Protein AF-A0A6P6MZD0-F1 (afdb_monomer)

Structure (mmCIF, N/CA/C/O backbone):
data_AF-A0A6P6MZD0-F1
#
_entry.id   AF-A0A6P6MZD0-F1
#
loop_
_atom_site.group_PDB
_atom_site.id
_atom_site.type_symbol
_atom_site.label_atom_id
_atom_site.label_alt_id
_atom_site.label_comp_id
_atom_site.label_asym_id
_atom_site.label_entity_id
_atom_site.label_seq_id
_atom_site.pdbx_PDB_ins_code
_atom_site.Cartn_x
_atom_site.Cartn_y
_atom_site.Cartn_z
_atom_site.occupancy
_atom_site.B_iso_or_equiv
_atom_site.auth_seq_id
_atom_site.auth_comp_id
_atom_site.auth_asym_id
_atom_site.auth_atom_id
_atom_site.pdbx_PDB_model_num
ATOM 1 N N . MET A 1 1 ? -25.557 18.264 -72.863 1.00 40.22 1 MET A N 1
ATOM 2 C CA . MET A 1 1 ? -24.125 17.933 -72.695 1.00 40.22 1 MET A CA 1
ATOM 3 C C . MET A 1 1 ? -23.703 18.298 -71.285 1.00 40.22 1 MET A C 1
ATOM 5 O O . MET A 1 1 ? -24.145 19.307 -70.758 1.00 40.22 1 MET A O 1
ATOM 9 N N . SER A 1 2 ? -22.963 17.382 -70.677 1.00 42.94 2 SER A N 1
ATOM 10 C CA . SER A 1 2 ? -22.586 17.289 -69.267 1.00 42.94 2 SER A CA 1
ATOM 11 C C . SER A 1 2 ? -21.583 18.361 -68.832 1.00 42.94 2 SER A C 1
ATOM 13 O O . SER A 1 2 ? -20.638 18.622 -69.569 1.00 42.94 2 SER A O 1
ATOM 15 N N . VAL A 1 3 ? -21.690 18.856 -67.594 1.00 46.12 3 VAL A N 1
ATOM 16 C CA . VAL A 1 3 ? -20.499 19.251 -66.823 1.00 46.12 3 VAL A CA 1
ATOM 17 C C . VAL A 1 3 ? -20.663 18.778 -65.379 1.00 46.12 3 VAL A C 1
ATOM 19 O O . VAL A 1 3 ? -21.541 19.227 -64.645 1.00 46.12 3 VAL A O 1
ATOM 22 N N . ARG A 1 4 ? -19.848 17.786 -65.012 1.00 46.06 4 ARG A N 1
ATOM 23 C CA . ARG A 1 4 ? -19.788 17.169 -63.684 1.00 46.06 4 ARG A CA 1
ATOM 24 C C . ARG A 1 4 ? -18.935 18.038 -62.761 1.00 46.06 4 ARG A C 1
ATOM 26 O O . ARG A 1 4 ? -17.878 18.513 -63.165 1.00 46.06 4 ARG A O 1
ATOM 33 N N . ARG A 1 5 ? -19.386 18.206 -61.516 1.00 53.31 5 ARG A N 1
ATOM 34 C CA . ARG A 1 5 ? -18.593 18.779 -60.422 1.00 53.31 5 ARG A CA 1
ATOM 35 C C . ARG A 1 5 ? -17.527 17.783 -59.977 1.00 53.31 5 ARG A C 1
ATOM 37 O O . ARG A 1 5 ? -17.848 16.610 -59.820 1.00 53.31 5 ARG A O 1
ATOM 44 N N . LEU A 1 6 ? -16.323 18.260 -59.680 1.00 45.22 6 LEU A N 1
ATOM 45 C CA . LEU A 1 6 ? -15.355 17.538 -58.855 1.00 45.22 6 LEU A CA 1
ATOM 46 C C . LEU A 1 6 ? -14.737 18.528 -57.866 1.00 45.22 6 LEU A C 1
ATOM 48 O O . LEU A 1 6 ? -13.934 19.380 -58.233 1.00 45.22 6 LEU A O 1
ATOM 52 N N . ALA A 1 7 ? -15.175 18.428 -56.613 1.00 48.72 7 ALA A N 1
ATOM 53 C CA . ALA A 1 7 ? -14.471 18.984 -55.470 1.00 48.72 7 ALA A CA 1
ATOM 54 C C . ALA A 1 7 ? -13.362 17.994 -55.091 1.00 48.72 7 ALA A C 1
ATOM 56 O O . ALA A 1 7 ? -13.631 16.805 -54.920 1.00 48.72 7 ALA A O 1
ATOM 57 N N . ALA A 1 8 ? -12.125 18.470 -54.987 1.00 43.91 8 ALA A N 1
ATOM 58 C CA . ALA A 1 8 ? -11.019 17.680 -54.469 1.00 43.91 8 ALA A CA 1
ATOM 59 C C . ALA A 1 8 ? -11.051 17.741 -52.934 1.00 43.91 8 ALA A C 1
ATOM 61 O O . ALA A 1 8 ? -10.866 18.808 -52.354 1.00 43.91 8 ALA A O 1
ATOM 62 N N . ALA A 1 9 ? -11.299 16.606 -52.282 1.00 48.38 9 ALA A N 1
ATOM 63 C CA . ALA A 1 9 ? -11.092 16.443 -50.848 1.00 48.38 9 ALA A CA 1
ATOM 64 C C . ALA A 1 9 ? -9.751 15.729 -50.642 1.00 48.38 9 ALA A C 1
ATOM 66 O O . ALA A 1 9 ? -9.595 14.571 -51.028 1.00 48.38 9 ALA A O 1
ATOM 67 N N . ALA A 1 10 ? -8.774 16.427 -50.069 1.00 49.72 10 ALA A N 1
ATOM 68 C CA . ALA A 1 10 ? -7.518 15.828 -49.642 1.00 49.72 10 ALA A CA 1
ATOM 69 C C . ALA A 1 10 ? -7.721 15.193 -48.256 1.00 49.72 10 ALA A C 1
ATOM 71 O O . ALA A 1 10 ? -7.913 15.905 -47.272 1.00 49.72 10 ALA A O 1
ATOM 72 N N . LEU A 1 11 ? -7.695 13.860 -48.173 1.00 52.47 11 LEU A N 1
ATOM 73 C CA . LEU A 1 11 ? -7.582 13.156 -46.895 1.00 52.47 11 LEU A CA 1
ATOM 74 C C . LEU A 1 11 ? -6.109 13.134 -46.466 1.00 52.47 11 LEU A C 1
ATOM 76 O O . LEU A 1 11 ? -5.296 12.420 -47.047 1.00 52.47 11 LEU A O 1
ATOM 80 N N . LEU A 1 12 ? -5.780 13.898 -45.426 1.00 50.28 12 LEU A N 1
ATOM 81 C CA . LEU A 1 12 ? -4.540 13.757 -44.663 1.00 50.28 12 LEU A CA 1
ATOM 82 C C . LEU A 1 12 ? -4.749 12.658 -43.615 1.00 50.28 12 LEU A C 1
ATOM 84 O O . LEU A 1 12 ? -5.335 12.891 -42.560 1.00 50.28 12 LEU A O 1
ATOM 88 N N . THR A 1 13 ? -4.296 11.442 -43.906 1.00 55.22 13 THR A N 1
ATOM 89 C CA . THR A 1 13 ? -4.241 10.366 -42.911 1.00 55.22 13 THR A CA 1
ATOM 90 C C . THR A 1 13 ? -3.057 10.613 -41.980 1.00 55.22 13 THR A C 1
ATOM 92 O O . THR A 1 13 ? -1.910 10.365 -42.350 1.00 55.22 13 THR A O 1
ATOM 95 N N . LEU A 1 14 ? -3.326 11.111 -40.772 1.00 56.59 14 LEU A N 1
ATOM 96 C CA . LEU A 1 14 ? -2.325 11.221 -39.715 1.00 56.59 14 LEU A CA 1
ATOM 97 C C . LEU A 1 14 ? -2.119 9.831 -39.092 1.00 56.59 14 LEU A C 1
ATOM 99 O O . LEU A 1 14 ? -2.834 9.428 -38.178 1.00 56.59 14 LEU A O 1
ATOM 103 N N . THR A 1 15 ? -1.165 9.062 -39.612 1.00 55.72 15 THR A N 1
ATOM 104 C CA . THR A 1 15 ? -0.720 7.827 -38.958 1.00 55.72 15 THR A CA 1
ATOM 105 C C . THR A 1 15 ? 0.069 8.195 -37.707 1.00 55.72 15 THR A C 1
ATOM 107 O O . THR A 1 15 ? 1.252 8.528 -37.784 1.00 55.72 15 THR A O 1
ATOM 110 N N . VAL A 1 16 ? -0.586 8.145 -36.548 1.00 56.19 16 VAL A N 1
ATOM 111 C CA . VAL A 1 16 ? 0.094 8.180 -35.252 1.00 56.19 16 VAL A CA 1
ATOM 112 C C . VAL A 1 16 ? 0.820 6.845 -35.096 1.00 56.19 16 VAL A C 1
ATOM 114 O O . VAL A 1 16 ? 0.224 5.847 -34.698 1.00 56.19 16 VAL A O 1
ATOM 117 N N . LEU A 1 17 ? 2.107 6.802 -35.453 1.00 54.72 17 LEU A N 1
ATOM 118 C CA . LEU A 1 17 ? 2.972 5.707 -35.026 1.00 54.72 17 LEU A CA 1
ATOM 119 C C . LEU A 1 17 ? 3.119 5.821 -33.507 1.00 54.72 17 LEU A C 1
ATOM 121 O O . LEU A 1 17 ? 3.886 6.645 -33.011 1.00 54.72 17 LEU A O 1
ATOM 125 N N . THR A 1 18 ? 2.385 5.004 -32.754 1.00 52.66 18 THR A N 1
ATOM 126 C CA . THR A 1 18 ? 2.715 4.762 -31.351 1.00 52.66 18 THR A CA 1
ATOM 127 C C . THR A 1 18 ? 4.070 4.069 -31.337 1.00 52.66 18 THR A C 1
ATOM 129 O O . THR A 1 18 ? 4.172 2.868 -31.585 1.00 52.66 18 THR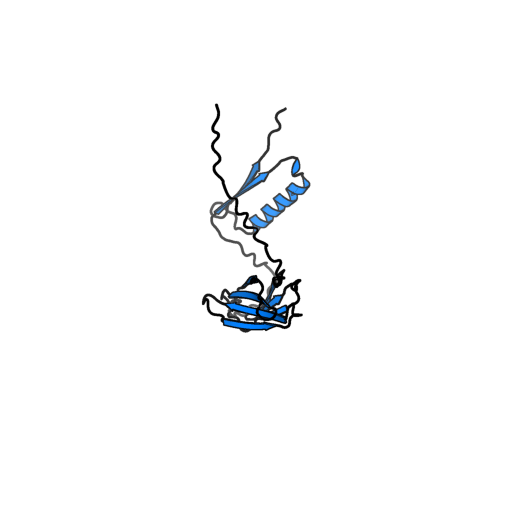 A O 1
ATOM 132 N N . SER A 1 19 ? 5.132 4.846 -31.132 1.00 49.34 19 SER A N 1
ATOM 133 C CA . SER A 1 19 ? 6.456 4.307 -30.854 1.00 49.34 19 SER A CA 1
ATOM 134 C C . SER A 1 19 ? 6.325 3.357 -29.667 1.00 49.34 19 SER A C 1
ATOM 136 O O . SER A 1 19 ? 5.932 3.786 -28.580 1.00 49.34 19 SER A O 1
ATOM 138 N N . VAL A 1 20 ? 6.626 2.070 -29.862 1.00 49.53 20 VAL A N 1
ATOM 139 C CA . VAL A 1 20 ? 6.879 1.144 -28.753 1.00 49.53 20 VAL A CA 1
ATOM 140 C C . VAL A 1 20 ? 8.215 1.571 -28.149 1.00 49.53 20 VAL A C 1
ATOM 142 O O . VAL A 1 20 ? 9.261 0.979 -28.398 1.00 49.53 20 VAL A O 1
ATOM 145 N N . ARG A 1 21 ? 8.206 2.676 -27.403 1.00 55.09 21 ARG A N 1
ATOM 146 C CA . ARG A 1 21 ? 9.279 2.973 -26.462 1.00 55.09 21 ARG A CA 1
ATOM 147 C C . ARG A 1 21 ? 9.140 1.924 -25.368 1.00 55.09 21 ARG A C 1
ATOM 149 O O . ARG A 1 21 ? 8.032 1.715 -24.875 1.00 55.09 21 ARG A O 1
ATOM 156 N N . ALA A 1 22 ? 10.223 1.225 -25.044 1.00 56.56 22 ALA A N 1
ATOM 157 C CA . ALA A 1 22 ? 10.248 0.285 -23.933 1.00 56.56 22 ALA A CA 1
ATOM 158 C C . ALA A 1 22 ? 9.995 1.066 -22.637 1.00 56.56 22 ALA A C 1
ATOM 160 O O . ALA A 1 22 ? 10.928 1.554 -22.017 1.00 56.56 22 ALA A O 1
ATOM 161 N N . GLN A 1 23 ? 8.727 1.264 -22.277 1.00 74.56 23 GLN A N 1
ATOM 162 C CA . GLN A 1 23 ? 8.380 1.958 -21.049 1.00 74.56 23 GLN A CA 1
ATOM 163 C C . GLN A 1 23 ? 8.826 1.098 -19.870 1.00 74.56 23 GLN A C 1
ATOM 165 O O . GLN A 1 23 ? 8.547 -0.105 -19.834 1.00 74.56 23 GLN A O 1
ATOM 170 N N . VAL A 1 24 ? 9.547 1.710 -18.930 1.00 92.81 24 VAL A N 1
ATOM 171 C CA . VAL A 1 24 ? 9.963 1.055 -17.690 1.00 92.81 24 VAL A CA 1
ATOM 172 C C . VAL A 1 24 ? 8.707 0.538 -16.994 1.00 92.81 24 VAL A C 1
ATOM 174 O O . VAL A 1 24 ? 7.792 1.294 -16.672 1.00 92.81 24 VAL A O 1
ATOM 177 N N . THR A 1 25 ? 8.627 -0.776 -16.809 1.00 94.31 25 THR A N 1
ATOM 178 C CA . THR A 1 25 ? 7.478 -1.393 -16.147 1.00 94.31 25 THR A CA 1
ATOM 179 C C . THR A 1 25 ? 7.573 -1.144 -14.645 1.00 94.31 25 THR A C 1
ATOM 181 O O . THR A 1 25 ? 8.681 -1.170 -14.105 1.00 94.31 25 THR A O 1
ATOM 184 N N . PRO A 1 26 ? 6.451 -0.908 -13.953 1.00 96.25 26 PRO A N 1
ATOM 185 C CA . PRO A 1 26 ? 6.472 -0.813 -12.505 1.00 96.25 26 PRO A CA 1
ATOM 186 C C . PRO A 1 26 ? 6.668 -2.198 -11.868 1.00 96.25 26 PRO A C 1
ATOM 188 O O . PRO A 1 26 ? 6.519 -3.228 -12.542 1.00 96.25 26 PRO A O 1
ATOM 191 N N . PRO A 1 27 ? 6.949 -2.257 -10.557 1.00 95.50 27 PRO A N 1
ATOM 192 C CA . PRO A 1 27 ? 6.821 -3.487 -9.781 1.00 95.50 27 PRO A CA 1
ATOM 193 C C . PRO A 1 27 ? 5.377 -4.005 -9.821 1.00 95.50 27 PRO A C 1
ATOM 195 O O . PRO A 1 27 ? 4.489 -3.373 -10.377 1.00 95.50 27 PRO A O 1
ATOM 198 N N . SER A 1 28 ? 5.087 -5.161 -9.236 1.00 95.12 28 SER A N 1
ATOM 199 C CA . SER A 1 28 ? 3.693 -5.619 -9.112 1.00 95.12 28 SER A CA 1
ATOM 200 C C . SER A 1 28 ? 3.467 -6.374 -7.811 1.00 95.12 28 SER A C 1
ATOM 202 O O . SER A 1 28 ? 4.422 -6.648 -7.092 1.00 95.12 28 SER A O 1
ATOM 204 N N . ASP A 1 29 ? 2.212 -6.713 -7.497 1.00 96.38 29 ASP A N 1
ATOM 205 C CA . ASP A 1 29 ? 1.870 -7.531 -6.321 1.00 96.38 29 ASP A CA 1
ATOM 206 C C . ASP A 1 29 ? 2.420 -6.934 -5.010 1.00 96.38 29 ASP A C 1
ATOM 208 O O . ASP A 1 29 ? 3.071 -7.614 -4.216 1.00 96.38 29 ASP A O 1
ATOM 212 N N . LEU A 1 30 ? 2.209 -5.623 -4.841 1.00 96.50 30 LEU A N 1
ATOM 213 C CA . LEU A 1 30 ? 2.662 -4.863 -3.683 1.00 96.50 30 LEU A CA 1
ATOM 214 C C . LEU A 1 30 ? 1.918 -5.321 -2.420 1.00 96.50 30 LEU A C 1
ATOM 216 O O . LEU A 1 30 ? 0.689 -5.340 -2.386 1.00 96.50 30 LEU A O 1
ATOM 220 N N . ARG A 1 31 ? 2.667 -5.701 -1.383 1.00 96.50 31 ARG A N 1
ATOM 221 C CA . ARG A 1 31 ? 2.142 -6.263 -0.131 1.00 96.50 31 ARG A CA 1
ATOM 222 C C . ARG A 1 31 ? 2.843 -5.668 1.076 1.00 96.50 31 ARG A C 1
ATOM 224 O O . ARG A 1 31 ? 4.059 -5.469 1.049 1.00 96.50 31 ARG A O 1
ATOM 231 N N . PHE A 1 32 ? 2.083 -5.489 2.149 1.00 96.31 32 PHE A N 1
ATOM 232 C CA . PHE A 1 32 ? 2.558 -4.936 3.410 1.00 96.31 32 PHE A CA 1
ATOM 233 C C . PHE A 1 32 ? 2.320 -5.912 4.561 1.00 96.31 32 PHE A C 1
ATOM 235 O O . PHE A 1 32 ? 1.266 -6.541 4.644 1.00 96.31 32 PHE A O 1
ATOM 242 N N . THR A 1 33 ? 3.294 -5.998 5.460 1.00 94.00 33 THR A N 1
ATOM 243 C CA . THR A 1 33 ? 3.227 -6.775 6.697 1.00 94.00 33 THR A CA 1
ATOM 244 C C . THR A 1 33 ? 3.693 -5.890 7.844 1.00 94.00 33 THR A C 1
ATOM 246 O O . THR A 1 33 ? 4.836 -5.433 7.845 1.00 94.00 33 THR A O 1
ATOM 249 N N . ILE A 1 34 ? 2.829 -5.643 8.827 1.00 91.38 34 ILE A N 1
ATOM 250 C CA . ILE A 1 34 ? 3.196 -4.893 10.034 1.00 91.38 34 ILE A CA 1
ATOM 251 C C . ILE A 1 34 ? 4.157 -5.759 10.858 1.00 91.38 34 ILE A C 1
ATOM 253 O O . ILE A 1 34 ? 3.820 -6.889 11.208 1.00 91.38 34 ILE A O 1
ATOM 257 N N . LEU A 1 35 ? 5.364 -5.254 11.126 1.00 90.00 35 LEU A N 1
ATOM 258 C CA . LEU A 1 35 ? 6.360 -5.963 11.937 1.00 90.00 35 LEU A CA 1
ATOM 259 C C . LEU A 1 35 ? 6.263 -5.584 13.418 1.00 90.00 35 LEU A C 1
ATOM 261 O O . LEU A 1 35 ? 6.496 -6.432 14.275 1.00 90.00 35 LEU A O 1
ATOM 265 N N . ASN A 1 36 ? 5.961 -4.317 13.709 1.00 89.25 36 ASN A N 1
ATOM 266 C CA . ASN A 1 36 ? 5.747 -3.771 15.051 1.00 89.25 36 ASN A CA 1
ATOM 267 C C . ASN A 1 36 ? 5.034 -2.402 14.960 1.00 89.25 36 ASN A C 1
ATOM 269 O O . ASN 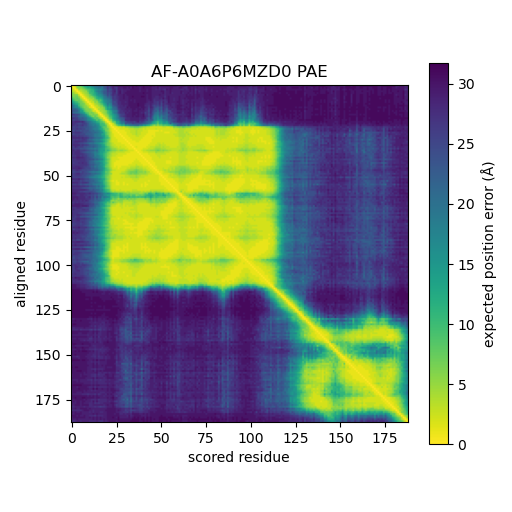A 1 36 ? 4.634 -1.984 13.874 1.00 89.25 36 ASN A O 1
ATOM 273 N N . GLU A 1 37 ? 4.913 -1.702 16.091 1.00 87.88 37 GLU A N 1
ATOM 274 C CA . GLU A 1 37 ? 4.207 -0.418 16.238 1.00 87.88 37 GLU A CA 1
ATOM 275 C C . GLU A 1 37 ? 4.753 0.746 15.391 1.00 87.88 37 GLU A C 1
ATOM 277 O O . GLU A 1 37 ? 4.049 1.727 15.191 1.00 87.88 37 GLU A O 1
ATOM 282 N N . ASN A 1 38 ? 5.970 0.653 14.849 1.00 90.25 38 ASN A N 1
ATOM 283 C CA . ASN A 1 38 ? 6.565 1.726 14.043 1.00 90.25 38 ASN A CA 1
ATOM 284 C C . ASN A 1 38 ? 7.224 1.241 12.744 1.00 90.25 38 ASN A C 1
ATOM 286 O O . ASN A 1 38 ? 7.889 2.017 12.056 1.00 90.25 38 ASN A O 1
ATOM 290 N N . THR A 1 39 ? 7.091 -0.045 12.412 1.00 93.25 39 THR A N 1
ATOM 291 C CA . THR A 1 39 ? 7.797 -0.658 11.288 1.00 93.25 39 THR A CA 1
ATOM 292 C C . THR A 1 39 ? 6.875 -1.540 10.459 1.00 93.25 39 THR A C 1
ATOM 294 O O . THR A 1 39 ? 6.286 -2.504 10.952 1.00 93.25 39 THR A O 1
ATOM 297 N N . VAL A 1 40 ? 6.847 -1.277 9.153 1.00 96.75 40 VAL A N 1
ATOM 298 C CA . VAL A 1 40 ? 6.133 -2.081 8.156 1.00 96.75 40 VAL A CA 1
ATOM 299 C C . VAL A 1 40 ? 7.125 -2.668 7.160 1.00 96.75 40 VAL A C 1
ATOM 301 O O . VAL A 1 40 ? 7.985 -1.975 6.617 1.00 96.75 40 VAL A O 1
ATOM 304 N N . GLN A 1 41 ? 7.012 -3.966 6.900 1.00 98.00 41 GLN A N 1
ATOM 305 C CA . GLN A 1 41 ? 7.693 -4.615 5.792 1.00 98.00 41 GLN A CA 1
ATOM 306 C C . GLN A 1 41 ? 6.856 -4.479 4.528 1.00 98.00 41 GLN A C 1
ATOM 308 O O . GLN A 1 41 ? 5.668 -4.784 4.519 1.00 98.00 41 GLN A O 1
ATOM 313 N N . MET A 1 42 ? 7.506 -4.087 3.444 1.00 98.06 42 MET A N 1
ATOM 314 C CA . MET A 1 42 ? 6.920 -3.981 2.118 1.00 98.06 42 MET A CA 1
ATOM 315 C C . MET A 1 42 ? 7.584 -5.005 1.196 1.00 98.06 42 MET A C 1
ATOM 317 O O . MET A 1 42 ? 8.801 -5.190 1.246 1.00 98.06 42 MET A O 1
ATOM 321 N N . THR A 1 43 ? 6.794 -5.684 0.367 1.00 98.38 43 THR A N 1
ATOM 322 C CA . THR A 1 43 ? 7.252 -6.709 -0.586 1.00 98.38 43 THR A CA 1
ATOM 323 C C . THR A 1 43 ? 6.552 -6.555 -1.932 1.00 98.38 43 THR A C 1
ATOM 325 O O . THR A 1 43 ? 5.422 -6.078 -1.981 1.00 98.38 43 THR A O 1
ATOM 328 N N . TRP A 1 44 ? 7.226 -6.922 -3.022 1.00 98.19 44 TRP A N 1
ATOM 329 C CA . TRP A 1 44 ? 6.708 -6.799 -4.389 1.00 98.19 44 TRP A CA 1
ATOM 330 C C . TRP A 1 44 ? 7.339 -7.837 -5.326 1.00 98.19 44 TRP A C 1
ATOM 332 O O . TRP A 1 44 ? 8.400 -8.404 -5.051 1.00 98.19 44 TRP A O 1
ATOM 342 N N . LYS A 1 45 ? 6.705 -8.050 -6.478 1.00 97.38 45 LYS A N 1
ATOM 343 C CA . LYS A 1 45 ? 7.273 -8.741 -7.640 1.00 97.38 45 LYS A CA 1
ATOM 344 C C . LYS A 1 45 ? 8.094 -7.777 -8.486 1.00 97.38 45 LYS A C 1
ATOM 346 O O . LYS A 1 45 ? 7.701 -6.631 -8.709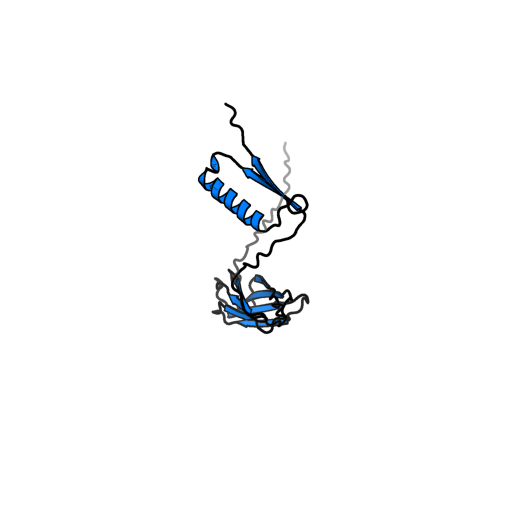 1.00 97.38 45 LYS A O 1
ATOM 351 N N . GLN A 1 46 ? 9.233 -8.268 -8.963 1.00 94.00 46 GLN A N 1
ATOM 352 C CA . GLN A 1 46 ? 10.173 -7.496 -9.767 1.00 94.00 46 GLN A CA 1
ATOM 353 C C . GLN A 1 46 ? 9.539 -7.048 -11.101 1.00 94.00 46 GLN A C 1
ATOM 355 O O . GLN A 1 46 ? 8.767 -7.814 -11.687 1.00 94.00 46 GLN A O 1
ATOM 360 N N . PRO A 1 47 ? 9.868 -5.840 -11.596 1.00 92.81 47 PRO A N 1
ATOM 361 C CA . PRO A 1 47 ? 9.482 -5.402 -12.933 1.00 92.81 47 PRO A CA 1
ATOM 362 C C . PRO A 1 47 ? 9.975 -6.339 -14.042 1.00 92.81 47 PRO A C 1
ATOM 364 O O . PRO A 1 47 ? 11.019 -6.979 -13.909 1.00 92.81 47 PRO A O 1
ATOM 367 N N . LEU A 1 48 ? 9.255 -6.377 -15.167 1.00 89.75 48 LEU A N 1
ATOM 368 C CA . LEU A 1 48 ? 9.656 -7.150 -16.351 1.00 89.75 48 LEU A C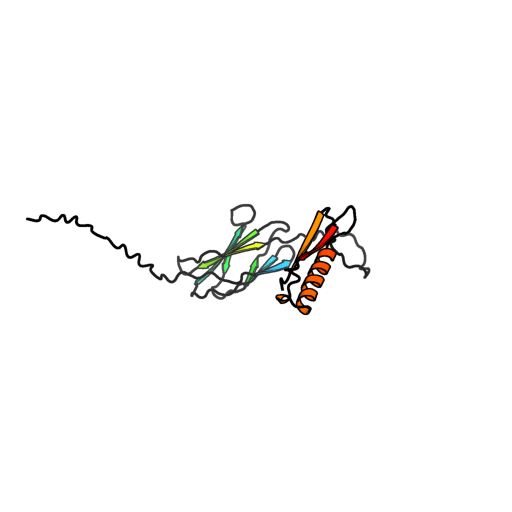A 1
ATOM 369 C C . LEU A 1 48 ? 10.774 -6.457 -17.143 1.00 89.75 48 LEU A C 1
ATOM 371 O O . LEU A 1 48 ? 11.574 -7.112 -17.809 1.00 89.75 48 LEU A O 1
ATOM 375 N N . SER A 1 49 ? 10.826 -5.127 -17.081 1.00 90.06 49 SER A N 1
ATOM 376 C CA . SER A 1 49 ? 11.889 -4.319 -17.672 1.00 90.06 49 SER A CA 1
ATOM 377 C C . SER A 1 49 ? 13.174 -4.385 -16.847 1.00 90.06 49 SER A C 1
ATOM 379 O O . SER A 1 49 ? 13.145 -4.460 -15.619 1.00 90.06 49 SER A O 1
ATOM 381 N N . ARG A 1 50 ? 14.324 -4.251 -17.516 1.00 91.81 50 ARG A N 1
ATOM 382 C CA . ARG A 1 50 ? 15.594 -3.974 -16.833 1.00 91.81 50 ARG A CA 1
ATOM 383 C C . ARG A 1 50 ? 15.520 -2.586 -16.193 1.00 91.81 50 ARG A C 1
ATOM 385 O O . ARG A 1 50 ? 15.138 -1.634 -16.861 1.00 91.81 50 ARG A O 1
ATOM 392 N N . ILE A 1 51 ? 15.899 -2.492 -14.923 1.00 95.69 51 ILE A N 1
ATOM 393 C CA . ILE A 1 51 ? 15.886 -1.254 -14.133 1.00 95.69 51 ILE A CA 1
ATOM 394 C C . ILE A 1 51 ? 17.254 -1.034 -13.485 1.00 95.69 51 ILE A C 1
ATOM 396 O O . ILE A 1 51 ? 18.002 -1.993 -13.279 1.00 95.69 51 ILE A O 1
ATOM 400 N N . GLU A 1 52 ? 17.577 0.216 -13.170 1.00 96.88 52 GLU A N 1
ATOM 401 C CA . GLU A 1 52 ? 18.764 0.583 -12.383 1.00 96.88 52 GLU A CA 1
ATOM 402 C C . GLU A 1 52 ? 18.468 0.613 -10.887 1.00 96.88 52 GLU A C 1
ATOM 404 O O . GLU A 1 52 ? 19.352 0.328 -10.082 1.00 96.88 52 GLU A O 1
ATOM 409 N N . GLY A 1 53 ? 17.222 0.891 -10.511 1.00 97.19 53 GLY A N 1
ATOM 410 C CA . GLY A 1 53 ? 16.797 0.864 -9.124 1.00 97.19 53 GLY A CA 1
ATOM 411 C C . GLY A 1 53 ? 15.307 1.103 -8.955 1.00 97.19 53 GLY A C 1
ATOM 412 O O . GLY A 1 53 ? 14.543 1.216 -9.920 1.00 97.19 53 GLY A O 1
ATOM 413 N N . LEU A 1 54 ? 14.903 1.154 -7.691 1.00 97.88 54 LEU A N 1
ATOM 414 C CA . LEU A 1 54 ? 13.559 1.532 -7.280 1.00 97.88 54 LEU A CA 1
ATOM 415 C C . LEU A 1 54 ? 13.640 2.716 -6.328 1.00 97.88 54 LEU A C 1
ATOM 417 O O . LEU A 1 54 ? 14.577 2.811 -5.539 1.00 97.88 54 LEU A O 1
ATOM 421 N N . ARG A 1 55 ? 12.652 3.600 -6.383 1.00 98.12 55 ARG A N 1
ATOM 422 C CA . ARG A 1 55 ? 12.484 4.711 -5.452 1.00 98.12 55 ARG A CA 1
ATOM 423 C C . ARG A 1 55 ? 11.202 4.499 -4.669 1.00 98.12 55 ARG A C 1
ATOM 425 O O . ARG A 1 55 ? 10.166 4.204 -5.261 1.00 98.12 55 ARG A O 1
ATOM 432 N N . VAL A 1 56 ? 11.297 4.605 -3.351 1.00 98.31 56 VAL A N 1
ATOM 433 C CA . VAL A 1 56 ? 10.166 4.489 -2.434 1.00 98.31 56 VAL A CA 1
ATOM 434 C C . VAL A 1 56 ? 9.956 5.843 -1.781 1.00 98.31 56 VAL A C 1
ATOM 436 O O . VAL A 1 56 ? 10.893 6.405 -1.216 1.00 98.31 56 VAL A O 1
ATOM 439 N N . VAL A 1 57 ? 8.729 6.342 -1.860 1.00 97.94 57 VAL A N 1
ATOM 440 C CA . VAL A 1 57 ? 8.290 7.614 -1.287 1.00 97.94 57 VAL A CA 1
ATOM 441 C C . VAL A 1 57 ? 7.151 7.317 -0.323 1.00 97.94 57 VAL A C 1
ATOM 443 O O . VAL A 1 57 ? 6.233 6.573 -0.662 1.00 97.94 57 VAL A O 1
ATOM 446 N N . VAL A 1 58 ? 7.212 7.875 0.879 1.00 97.50 58 VAL A N 1
ATOM 447 C CA . VAL A 1 58 ? 6.171 7.747 1.901 1.00 97.50 58 VAL A CA 1
ATOM 448 C C . VAL A 1 58 ? 5.666 9.141 2.223 1.00 97.50 58 VAL A C 1
ATOM 450 O O . VAL A 1 58 ? 6.458 9.997 2.614 1.00 97.50 58 VAL A O 1
ATOM 453 N N . THR A 1 59 ? 4.366 9.359 2.073 1.00 95.94 59 THR A N 1
ATOM 454 C CA . THR A 1 59 ? 3.668 10.598 2.444 1.00 95.94 59 THR A CA 1
ATOM 455 C C . THR A 1 59 ? 2.634 10.282 3.522 1.00 95.94 59 THR A C 1
ATOM 457 O O . THR A 1 59 ? 2.145 9.151 3.589 1.00 95.94 59 THR A O 1
ATOM 460 N N . SER A 1 60 ? 2.321 11.250 4.381 1.00 92.31 60 SER A N 1
ATOM 461 C CA . SER A 1 60 ? 1.175 11.172 5.298 1.00 92.31 60 SER A CA 1
ATOM 462 C C . SER A 1 60 ? 0.011 11.998 4.733 1.00 92.31 60 SER A C 1
ATOM 464 O O . SER A 1 60 ? -0.128 12.127 3.517 1.00 92.31 60 SER A O 1
ATOM 466 N N . ASP A 1 61 ? -0.813 12.561 5.612 1.00 83.31 61 ASP A N 1
ATOM 467 C CA . ASP A 1 61 ? -1.799 13.609 5.339 1.00 83.31 61 ASP A CA 1
ATOM 468 C C . ASP A 1 61 ? -1.196 14.902 4.765 1.00 83.31 61 ASP A C 1
ATOM 470 O O . ASP A 1 61 ? -1.856 15.624 4.016 1.00 83.31 61 ASP A O 1
ATOM 474 N N . THR A 1 62 ? 0.063 15.195 5.085 1.00 78.81 62 THR A N 1
ATOM 475 C CA . THR A 1 62 ? 0.829 16.233 4.408 1.00 78.81 62 THR A CA 1
ATOM 476 C C . THR A 1 62 ? 1.271 15.676 3.060 1.00 78.81 62 THR A C 1
ATOM 478 O O . THR A 1 62 ? 1.965 14.662 3.018 1.00 78.81 62 THR A O 1
ATOM 481 N N . GLU A 1 63 ? 0.921 16.337 1.953 1.00 79.56 63 GLU A N 1
ATOM 482 C CA . GLU A 1 63 ? 1.338 15.925 0.596 1.00 79.56 63 GLU A CA 1
ATOM 483 C C . GLU A 1 63 ? 2.874 15.912 0.400 1.00 79.56 63 GLU A C 1
ATOM 485 O O . GLU A 1 63 ? 3.381 15.491 -0.640 1.00 79.56 63 GLU A O 1
ATOM 490 N N . GLU A 1 64 ? 3.634 16.353 1.404 1.00 89.25 64 GLU A N 1
ATOM 491 C CA . GLU A 1 64 ? 5.087 16.292 1.451 1.00 89.25 64 GLU A CA 1
ATOM 492 C C . GLU A 1 64 ? 5.603 14.888 1.835 1.00 89.25 64 GLU A C 1
ATOM 494 O O . GLU A 1 64 ? 5.078 14.242 2.751 1.00 89.25 64 GLU A O 1
ATOM 499 N N . PRO A 1 65 ? 6.674 14.398 1.180 1.00 90.25 65 PRO A N 1
ATOM 500 C CA . PRO A 1 65 ? 7.328 13.152 1.561 1.00 90.25 65 PRO A CA 1
ATOM 501 C C . PRO A 1 65 ? 7.896 13.210 2.979 1.00 90.25 65 PRO A C 1
ATOM 503 O O . PRO A 1 65 ? 8.841 13.946 3.259 1.00 90.25 65 PRO A O 1
ATOM 506 N N . VAL A 1 66 ? 7.390 12.350 3.860 1.00 95.12 66 VAL A N 1
ATOM 507 C CA . VAL A 1 66 ? 7.988 12.137 5.184 1.00 95.12 66 VAL A CA 1
ATOM 508 C C . VAL A 1 66 ? 9.232 11.254 5.096 1.00 95.12 66 VAL A C 1
ATOM 510 O O . VAL A 1 66 ? 10.107 11.340 5.957 1.00 95.12 66 VAL A O 1
ATOM 513 N N . LYS A 1 67 ? 9.322 10.388 4.069 1.00 95.62 67 LYS A N 1
ATOM 514 C CA . LYS A 1 67 ? 10.495 9.543 3.775 1.00 95.62 67 LYS A CA 1
ATOM 515 C C . LYS A 1 67 ? 10.652 9.320 2.281 1.00 95.62 67 LYS A C 1
ATOM 517 O O . LYS A 1 67 ? 9.679 9.045 1.585 1.00 95.62 67 LYS A O 1
ATOM 522 N N . GLU A 1 68 ? 11.895 9.321 1.823 1.00 97.38 68 GLU A N 1
ATOM 523 C CA . GLU A 1 68 ? 12.255 8.956 0.457 1.00 97.38 68 GLU A CA 1
ATOM 524 C C . GLU A 1 68 ? 13.597 8.222 0.451 1.00 97.38 68 GLU A C 1
ATOM 526 O O . GLU A 1 68 ? 14.560 8.657 1.083 1.00 97.38 68 GLU A O 1
ATOM 531 N N . PHE A 1 69 ? 13.660 7.079 -0.230 1.00 97.94 69 PHE A N 1
ATOM 532 C CA . PHE A 1 69 ? 14.894 6.307 -0.364 1.00 97.94 69 PHE A CA 1
ATOM 533 C C . PHE A 1 69 ? 14.912 5.467 -1.642 1.00 97.94 69 PHE A C 1
ATOM 535 O O . PHE A 1 69 ? 13.873 5.143 -2.221 1.00 97.94 69 PHE A O 1
ATOM 542 N N . THR A 1 70 ? 16.115 5.088 -2.076 1.00 98.00 70 THR A N 1
ATOM 543 C CA . THR A 1 70 ? 16.329 4.235 -3.248 1.00 98.00 70 THR A CA 1
ATOM 544 C C . THR A 1 70 ? 16.779 2.832 -2.858 1.00 98.00 70 THR A C 1
ATOM 546 O O . THR A 1 70 ? 17.368 2.598 -1.802 1.00 98.00 70 THR A O 1
ATOM 549 N N . LEU A 1 71 ? 16.467 1.872 -3.722 1.00 98.00 71 LEU A N 1
ATOM 550 C CA . LEU A 1 71 ? 16.752 0.455 -3.555 1.00 98.00 71 LEU A CA 1
ATOM 551 C C . LEU A 1 71 ? 17.446 -0.099 -4.804 1.00 98.00 71 LEU A C 1
ATOM 553 O O . LEU A 1 71 ? 17.192 0.380 -5.914 1.00 98.00 71 LEU A O 1
ATOM 557 N N . PRO A 1 72 ? 18.283 -1.141 -4.649 1.00 97.62 72 PRO A N 1
ATOM 558 C CA . PRO A 1 72 ? 18.916 -1.797 -5.782 1.00 97.62 72 PRO A CA 1
ATOM 559 C C . PRO A 1 72 ? 17.875 -2.487 -6.679 1.00 97.62 72 PRO A C 1
ATOM 561 O O . PRO A 1 72 ? 16.804 -2.875 -6.207 1.00 97.62 72 PRO A O 1
ATOM 564 N N . PRO A 1 73 ? 18.200 -2.735 -7.958 1.00 96.56 73 PRO A N 1
ATOM 565 C CA . PRO A 1 73 ? 17.242 -3.228 -8.951 1.00 96.56 73 PRO A CA 1
ATOM 566 C C . PRO A 1 73 ? 16.774 -4.670 -8.702 1.00 96.56 73 PRO A C 1
ATOM 568 O O . PRO A 1 73 ? 15.779 -5.113 -9.272 1.00 96.56 73 PRO A O 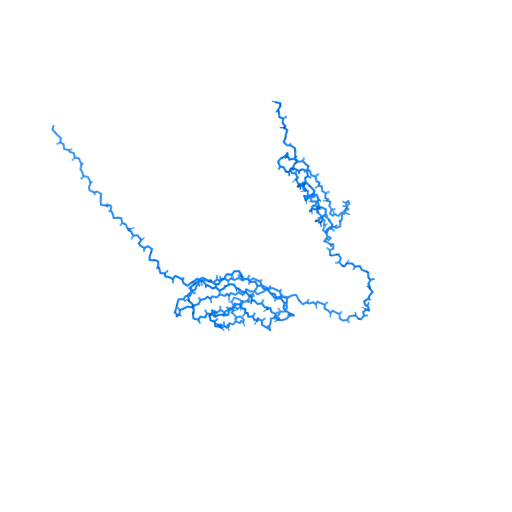1
ATOM 571 N N . THR A 1 74 ? 17.493 -5.414 -7.861 1.00 95.94 74 THR A N 1
ATOM 572 C CA . THR A 1 74 ? 17.171 -6.787 -7.450 1.00 95.94 74 THR A CA 1
ATOM 573 C C . THR A 1 74 ? 16.363 -6.853 -6.154 1.00 95.94 74 THR A C 1
ATOM 575 O O . THR A 1 74 ? 15.988 -7.945 -5.725 1.00 95.94 74 THR A O 1
ATOM 578 N N . ALA A 1 75 ? 16.102 -5.715 -5.501 1.00 97.69 75 ALA A N 1
ATOM 579 C CA . ALA A 1 75 ? 15.305 -5.694 -4.286 1.00 97.69 75 ALA A CA 1
ATOM 580 C C . ALA A 1 75 ? 13.855 -6.090 -4.589 1.00 97.69 75 ALA A C 1
ATOM 582 O O . ALA A 1 75 ? 13.228 -5.574 -5.512 1.00 97.69 75 ALA A O 1
ATOM 583 N N . THR A 1 76 ? 13.319 -6.981 -3.760 1.00 97.56 76 THR A N 1
ATOM 584 C CA . THR A 1 76 ? 11.910 -7.418 -3.771 1.00 97.56 76 THR A CA 1
ATOM 585 C C . THR A 1 76 ? 11.224 -7.203 -2.421 1.00 97.56 76 THR A C 1
ATOM 587 O O . THR A 1 76 ? 10.061 -7.562 -2.233 1.00 97.56 76 THR A O 1
ATOM 590 N N . LYS A 1 77 ? 11.959 -6.639 -1.453 1.00 98.00 77 LYS A N 1
ATOM 591 C CA . LYS A 1 77 ? 11.484 -6.336 -0.105 1.00 98.00 77 LYS A CA 1
ATOM 592 C C . LYS A 1 77 ? 12.267 -5.194 0.535 1.00 98.00 77 LYS A C 1
ATOM 594 O O . LYS A 1 77 ? 13.457 -5.040 0.266 1.00 98.00 77 LYS A O 1
ATOM 599 N N . THR A 1 78 ? 11.620 -4.453 1.428 1.00 98.00 78 THR A N 1
ATOM 600 C CA . THR A 1 78 ? 12.253 -3.462 2.312 1.00 98.00 78 THR A CA 1
ATOM 601 C C . THR A 1 78 ? 11.464 -3.300 3.617 1.00 98.00 78 THR A C 1
ATOM 603 O O . THR A 1 78 ? 10.345 -3.803 3.734 1.00 98.00 78 THR A O 1
ATOM 606 N N . SER A 1 79 ? 12.038 -2.602 4.597 1.00 97.69 79 SER A N 1
ATOM 607 C CA . SER A 1 79 ? 11.359 -2.207 5.835 1.00 97.69 79 SER A CA 1
ATOM 608 C C . SER A 1 79 ? 11.296 -0.689 5.937 1.00 97.69 79 SER A C 1
ATOM 610 O O . SER A 1 79 ? 12.324 -0.020 5.863 1.00 97.69 79 SER A O 1
ATOM 612 N N . ILE A 1 80 ? 10.098 -0.165 6.163 1.00 97.25 80 ILE A N 1
ATOM 613 C CA . ILE A 1 80 ? 9.832 1.245 6.436 1.00 97.25 80 ILE A CA 1
ATOM 614 C C . ILE A 1 80 ? 9.708 1.368 7.952 1.00 97.25 80 ILE A C 1
ATOM 616 O O . ILE A 1 80 ? 8.782 0.809 8.532 1.00 97.25 80 ILE A O 1
ATOM 620 N N . ARG A 1 81 ? 10.691 2.005 8.589 1.00 95.19 81 ARG A N 1
ATOM 621 C CA . ARG A 1 81 ? 10.795 2.161 10.054 1.00 95.19 81 ARG A CA 1
ATOM 622 C C . ARG A 1 81 ? 10.259 3.511 10.497 1.00 95.19 81 ARG A C 1
ATOM 624 O O . ARG A 1 81 ? 9.838 4.270 9.633 1.00 95.19 81 ARG A O 1
ATOM 631 N N . ASP A 1 82 ? 10.319 3.810 11.794 1.00 93.94 82 ASP A N 1
ATOM 632 C CA . ASP A 1 82 ? 10.000 5.096 12.441 1.00 93.94 82 ASP A CA 1
ATOM 633 C C . ASP A 1 82 ? 8.700 5.735 11.922 1.00 93.94 82 ASP A C 1
ATOM 635 O O . A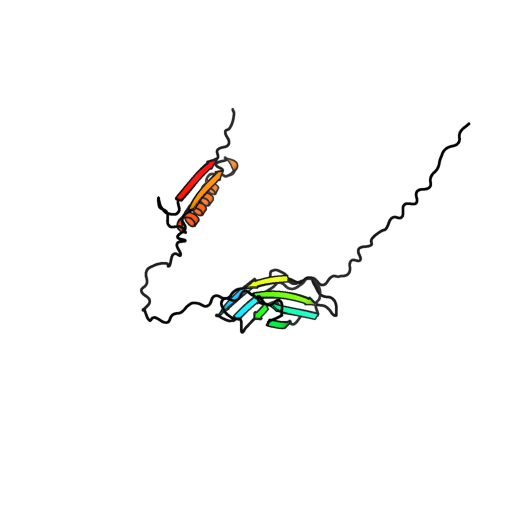SP A 1 82 ? 8.664 6.918 11.579 1.00 93.94 82 ASP A O 1
ATOM 639 N N . LEU A 1 83 ? 7.672 4.910 11.740 1.00 93.38 83 LEU A N 1
ATOM 640 C CA . LEU A 1 83 ? 6.317 5.340 11.417 1.00 93.38 83 LEU A CA 1
ATOM 641 C C . LEU A 1 83 ? 5.568 5.650 12.714 1.00 93.38 83 LEU A C 1
ATOM 643 O O . LEU A 1 83 ? 5.789 4.993 13.732 1.00 93.38 83 LEU A O 1
ATOM 647 N N . THR A 1 84 ? 4.683 6.637 12.671 1.00 92.94 84 THR A N 1
ATOM 648 C CA . THR A 1 84 ? 3.831 6.978 13.808 1.00 92.94 84 THR A CA 1
ATOM 649 C C . THR A 1 84 ? 2.579 6.097 13.773 1.00 92.94 84 THR A C 1
ATOM 651 O O . THR A 1 84 ? 1.936 6.014 12.721 1.00 92.94 84 THR A O 1
ATOM 654 N N . PRO A 1 85 ? 2.213 5.437 14.885 1.00 91.88 85 PRO A N 1
ATOM 655 C CA . PRO A 1 85 ? 0.927 4.765 14.997 1.00 91.88 85 PRO A CA 1
ATOM 656 C C . PRO A 1 85 ? -0.251 5.709 14.733 1.00 91.88 85 PRO A C 1
ATOM 658 O O . PRO A 1 85 ? -0.160 6.912 14.957 1.00 91.88 85 PRO A O 1
ATOM 661 N N . ASP A 1 86 ? -1.361 5.146 14.274 1.00 87.50 86 ASP A N 1
ATOM 662 C CA . ASP A 1 86 ? -2.640 5.808 14.011 1.00 87.50 86 ASP A CA 1
ATOM 663 C C . ASP A 1 86 ? -2.576 6.930 12.955 1.00 87.50 86 ASP A C 1
ATOM 665 O O . ASP A 1 86 ? -3.528 7.690 12.785 1.00 87.50 86 ASP A O 1
ATOM 669 N N . VAL A 1 87 ? -1.478 6.994 12.193 1.00 90.75 87 VAL A N 1
ATOM 670 C CA . VAL A 1 87 ? -1.320 7.855 11.017 1.00 90.75 87 VAL A CA 1
ATOM 671 C C . VAL A 1 87 ? -1.527 7.034 9.747 1.00 90.75 87 VAL A C 1
ATOM 673 O O . VAL A 1 87 ? -0.999 5.927 9.601 1.00 90.75 87 VAL A O 1
ATOM 676 N N . GLU A 1 88 ? -2.307 7.579 8.818 1.00 93.06 88 GLU A N 1
ATOM 677 C CA . GLU A 1 88 ? -2.462 7.028 7.476 1.00 93.06 88 GLU A CA 1
ATOM 678 C C . GLU A 1 88 ? -1.299 7.475 6.586 1.00 93.06 88 GLU A C 1
ATOM 680 O O . GLU A 1 88 ? -1.042 8.668 6.419 1.00 93.06 88 GLU A O 1
ATOM 685 N N . TYR A 1 89 ? -0.597 6.502 6.010 1.00 94.75 89 TYR A N 1
ATOM 686 C CA . TYR A 1 89 ? 0.490 6.743 5.072 1.00 94.75 89 TYR A CA 1
ATOM 687 C C . TYR A 1 89 ? 0.157 6.190 3.695 1.00 94.75 89 TYR A C 1
ATOM 689 O O . TYR A 1 89 ? -0.366 5.081 3.563 1.00 94.75 89 TYR A O 1
ATOM 697 N N . VAL A 1 90 ? 0.574 6.919 2.663 1.00 96.56 90 VAL A N 1
ATOM 698 C CA . VAL A 1 90 ? 0.620 6.432 1.286 1.00 96.56 90 VAL A CA 1
ATOM 699 C C . VAL A 1 90 ? 2.066 6.095 0.953 1.00 96.56 90 VAL A C 1
ATOM 701 O O . VAL A 1 90 ? 2.949 6.953 0.952 1.00 96.56 90 VAL A O 1
ATOM 704 N N . VAL A 1 91 ? 2.319 4.823 0.665 1.00 97.56 91 VAL A N 1
ATOM 705 C CA . VAL A 1 91 ? 3.629 4.337 0.233 1.00 97.56 91 VAL A CA 1
ATOM 706 C C . VAL A 1 91 ? 3.602 4.148 -1.270 1.00 97.56 91 VAL A C 1
ATOM 708 O O . VAL A 1 91 ? 2.840 3.326 -1.771 1.00 97.56 91 VAL A O 1
ATOM 711 N N . THR A 1 92 ? 4.462 4.869 -1.978 1.00 97.31 92 THR A N 1
ATOM 712 C CA . THR A 1 92 ? 4.591 4.833 -3.433 1.00 97.31 92 THR A CA 1
ATOM 713 C C . THR A 1 92 ? 5.932 4.234 -3.835 1.00 97.31 92 THR A C 1
ATOM 715 O O . THR A 1 92 ? 6.968 4.613 -3.295 1.00 97.31 92 THR A O 1
ATOM 718 N N . ILE A 1 93 ? 5.928 3.315 -4.800 1.00 98.25 93 ILE A N 1
ATOM 719 C CA . ILE A 1 93 ? 7.130 2.735 -5.399 1.00 98.25 93 ILE A CA 1
ATOM 720 C C . ILE A 1 93 ? 7.179 2.989 -6.900 1.00 98.25 93 ILE A C 1
ATOM 722 O O . ILE A 1 93 ? 6.197 2.790 -7.616 1.00 98.25 93 ILE A O 1
ATOM 726 N N . ILE A 1 94 ? 8.348 3.421 -7.366 1.00 97.38 94 ILE A N 1
ATOM 727 C CA . ILE A 1 94 ? 8.626 3.767 -8.759 1.00 97.38 94 ILE A CA 1
ATOM 728 C C . ILE A 1 94 ? 9.884 3.018 -9.190 1.00 97.38 94 ILE A C 1
ATOM 730 O O . ILE A 1 94 ? 10.881 2.991 -8.469 1.00 97.38 94 ILE A O 1
ATOM 734 N N . SER A 1 95 ? 9.855 2.397 -10.363 1.00 97.50 95 SER A N 1
ATOM 735 C CA . SER A 1 95 ? 11.047 1.832 -10.992 1.00 97.50 95 SER A CA 1
ATOM 736 C C . SER A 1 95 ? 11.663 2.839 -11.950 1.00 97.50 95 SER A C 1
ATOM 738 O O . SER A 1 95 ? 10.931 3.540 -12.640 1.00 97.50 95 SER A O 1
ATOM 740 N N . TYR A 1 96 ? 12.993 2.898 -12.021 1.00 96.38 96 TYR A N 1
ATOM 741 C CA . TYR A 1 96 ? 13.677 3.829 -12.918 1.00 96.38 96 TYR A CA 1
ATOM 742 C C . TYR A 1 96 ? 14.836 3.178 -13.682 1.00 96.38 96 TYR A C 1
ATOM 744 O O . TYR A 1 96 ? 15.461 2.212 -13.225 1.00 96.38 96 TYR A O 1
ATOM 752 N N . LEU A 1 97 ? 15.108 3.720 -14.868 1.00 95.06 97 LEU A N 1
ATOM 753 C CA . LEU A 1 97 ? 16.232 3.381 -15.739 1.00 95.06 97 LEU A CA 1
ATOM 754 C C . LEU A 1 97 ? 16.766 4.678 -16.361 1.00 95.06 97 LEU A C 1
ATOM 756 O O . LEU A 1 97 ? 16.121 5.263 -17.232 1.00 95.06 97 LEU A O 1
ATOM 760 N N . GLY A 1 98 ? 17.930 5.154 -15.913 1.00 91.38 98 GLY A N 1
ATOM 761 C CA . GLY A 1 98 ? 18.414 6.481 -16.286 1.00 91.38 98 GLY A CA 1
ATOM 762 C C . GLY A 1 98 ? 17.419 7.573 -15.876 1.00 91.38 98 GLY A C 1
ATOM 763 O O . GLY A 1 98 ? 17.114 7.729 -14.698 1.00 91.38 98 GLY A O 1
ATOM 764 N N . SER A 1 99 ? 16.907 8.324 -16.855 1.00 90.38 99 SER A N 1
ATOM 765 C CA . SER A 1 99 ? 15.886 9.364 -16.652 1.00 90.38 99 SER A CA 1
ATOM 766 C C . SER A 1 99 ? 14.451 8.887 -16.904 1.00 90.38 99 SER A C 1
ATOM 768 O O . SER A 1 99 ? 13.528 9.697 -16.844 1.00 90.38 99 SER A O 1
ATOM 770 N N . GLU A 1 100 ? 14.253 7.624 -17.288 1.00 93.62 100 GLU A N 1
ATOM 771 C CA . GLU A 1 100 ? 12.923 7.060 -17.513 1.00 93.62 100 GLU A CA 1
ATOM 772 C C . GLU A 1 100 ? 12.396 6.440 -16.219 1.00 93.62 100 GLU A C 1
ATOM 774 O O . GLU A 1 100 ? 13.098 5.685 -15.543 1.00 93.62 100 GLU A O 1
ATOM 779 N N . GLU A 1 101 ? 11.141 6.734 -15.893 1.00 95.12 101 GLU A N 1
ATOM 780 C CA . GLU A 1 101 ? 10.455 6.215 -14.714 1.00 95.12 101 GLU A CA 1
ATOM 781 C C . GLU A 1 101 ? 9.210 5.441 -15.130 1.00 95.12 101 GLU A C 1
ATOM 783 O O . GLU A 1 101 ? 8.561 5.754 -16.132 1.00 95.12 101 GLU A O 1
ATOM 788 N N . SER A 1 102 ? 8.877 4.415 -14.355 1.00 96.00 102 SER A N 1
ATOM 789 C CA . SER A 1 102 ? 7.602 3.732 -14.490 1.00 96.00 102 SER A CA 1
ATOM 790 C C . SER A 1 102 ? 6.465 4.608 -13.982 1.00 96.00 102 SER A C 1
ATOM 792 O O . SER A 1 102 ? 6.659 5.543 -13.206 1.00 96.00 102 SER A O 1
ATOM 794 N N . ILE A 1 103 ? 5.237 4.223 -14.318 1.00 95.12 103 ILE A N 1
ATOM 795 C CA . ILE A 1 103 ? 4.084 4.663 -13.530 1.00 95.12 103 ILE A CA 1
ATOM 796 C C . ILE A 1 103 ? 4.283 4.274 -12.047 1.00 95.12 103 ILE A C 1
ATOM 798 O O . ILE A 1 103 ? 4.865 3.216 -11.773 1.00 95.12 103 ILE A O 1
ATOM 802 N N . PRO A 1 104 ? 3.851 5.106 -11.086 1.00 95.56 104 PRO A N 1
ATOM 803 C CA . PRO A 1 104 ? 3.936 4.773 -9.670 1.00 95.56 104 PRO A CA 1
ATOM 804 C C . PRO A 1 104 ? 2.923 3.690 -9.302 1.00 95.56 104 PRO A C 1
ATOM 806 O O . PRO A 1 104 ? 1.822 3.632 -9.852 1.00 95.56 104 PRO A O 1
ATOM 809 N N . ILE A 1 105 ? 3.277 2.863 -8.322 1.00 96.44 105 ILE A N 1
ATOM 810 C CA . ILE A 1 105 ? 2.317 2.008 -7.623 1.00 96.44 105 ILE A CA 1
ATOM 811 C C . ILE A 1 105 ? 2.295 2.409 -6.165 1.00 96.44 105 ILE A C 1
ATOM 813 O O . ILE A 1 105 ? 3.347 2.487 -5.532 1.00 96.44 105 ILE A O 1
ATOM 817 N N . SER A 1 106 ? 1.094 2.611 -5.637 1.00 95.94 106 SER A N 1
ATOM 818 C CA . SER A 1 106 ? 0.894 3.064 -4.268 1.00 95.94 106 SER A CA 1
ATOM 819 C C . SER A 1 106 ? 0.061 2.071 -3.464 1.00 95.94 106 SER A C 1
ATOM 821 O O . SER A 1 106 ? -0.740 1.314 -4.013 1.00 95.94 106 SER A O 1
ATOM 823 N N . GLY A 1 107 ? 0.246 2.084 -2.149 1.00 93.38 107 GLY A N 1
ATOM 824 C CA . GLY A 1 107 ? -0.611 1.394 -1.195 1.00 93.38 107 GLY A CA 1
ATOM 825 C C . GLY A 1 107 ? -0.726 2.187 0.099 1.00 93.38 107 GLY A C 1
ATOM 826 O O . GLY A 1 107 ? 0.188 2.930 0.455 1.00 93.38 107 GLY A O 1
ATOM 827 N N . GLN A 1 108 ? -1.856 2.033 0.782 1.00 95.44 108 GLN A N 1
ATOM 828 C CA . GLN A 1 108 ? -2.136 2.712 2.045 1.00 95.44 108 GLN A CA 1
ATOM 829 C C . GLN A 1 108 ? -1.811 1.796 3.222 1.00 95.44 108 GLN A C 1
ATOM 831 O O . GLN A 1 108 ? -2.116 0.601 3.186 1.00 95.44 108 GLN A O 1
ATOM 836 N N . ILE A 1 109 ? -1.187 2.357 4.256 1.00 93.69 109 ILE A N 1
ATOM 837 C CA . ILE A 1 109 ? -0.880 1.654 5.502 1.00 93.69 109 ILE A CA 1
ATOM 838 C C . ILE A 1 109 ? -1.244 2.519 6.711 1.00 93.69 109 ILE A C 1
ATOM 840 O O . ILE A 1 109 ? -1.027 3.728 6.713 1.00 93.69 109 ILE A O 1
ATOM 844 N N . THR A 1 110 ? -1.732 1.865 7.762 1.00 92.31 110 THR A N 1
ATOM 845 C CA . THR A 1 110 ? -1.948 2.450 9.090 1.00 92.31 110 THR A CA 1
ATOM 846 C C . THR A 1 110 ? -1.502 1.419 10.116 1.00 92.31 110 THR A C 1
ATOM 848 O O . THR A 1 110 ? -1.906 0.256 10.043 1.00 92.31 110 THR A O 1
ATOM 851 N N . ILE A 1 111 ? -0.645 1.817 11.053 1.00 89.50 111 ILE A N 1
ATOM 852 C CA . ILE A 1 111 ? -0.228 0.955 12.164 1.00 89.50 111 ILE A CA 1
ATOM 853 C C . ILE A 1 111 ? -1.089 1.324 13.360 1.00 89.50 111 ILE A C 1
ATOM 855 O O . ILE A 1 111 ? -1.137 2.492 13.707 1.00 89.50 111 ILE A O 1
ATOM 859 N N . GLN A 1 112 ? -1.764 0.372 13.994 1.00 86.19 112 GLN A N 1
ATOM 860 C CA . GLN A 1 112 ? -2.546 0.682 15.190 1.00 86.19 112 GLN A CA 1
ATOM 861 C C . GLN A 1 112 ? -1.625 0.770 16.403 1.00 86.19 112 GLN A C 1
ATOM 863 O O . GLN A 1 112 ? -0.848 -0.157 16.652 1.00 86.19 112 GLN A O 1
ATOM 868 N N . SER A 1 113 ? -1.737 1.850 17.177 1.00 74.44 113 SER A N 1
ATOM 869 C CA . SER A 1 113 ? -1.186 1.867 18.528 1.00 74.44 113 SER A CA 1
ATOM 870 C C . SER A 1 113 ? -1.989 0.848 19.319 1.00 74.44 113 SER A C 1
ATOM 872 O O . SER A 1 113 ? -3.177 1.046 19.579 1.00 74.44 113 SER A O 1
ATOM 874 N N . SER A 1 114 ? -1.406 -0.303 19.654 1.00 64.44 114 SER A N 1
ATOM 875 C CA . SER A 1 114 ? -2.059 -1.180 20.616 1.00 64.44 114 SER A CA 1
ATOM 876 C C . SER A 1 114 ? -2.175 -0.375 21.904 1.00 64.44 114 SER A C 1
ATOM 878 O O . SER A 1 114 ? -1.163 -0.146 22.564 1.00 64.44 114 SER A O 1
ATOM 880 N N . GLY A 1 115 ? -3.379 0.100 22.228 1.00 55.72 115 GLY A N 1
ATOM 881 C CA . GLY A 1 115 ? -3.681 0.777 23.481 1.00 55.72 115 GLY A CA 1
ATOM 882 C C . GLY A 1 115 ? -3.426 -0.181 24.636 1.00 55.72 115 GLY A C 1
ATOM 883 O O . GLY A 1 115 ? -4.337 -0.841 25.123 1.00 55.72 115 GLY A O 1
ATOM 884 N N . PHE A 1 116 ? -2.167 -0.312 25.039 1.00 44.47 116 PHE A N 1
ATOM 885 C CA . PHE A 1 116 ? -1.771 -1.094 26.189 1.00 44.47 116 PHE A CA 1
ATOM 886 C C . PHE A 1 116 ? -1.718 -0.142 27.377 1.00 44.47 116 PHE A C 1
ATOM 888 O O . PHE A 1 116 ? -0.655 0.266 27.844 1.00 44.47 116 PHE A O 1
ATOM 895 N N . GLU A 1 117 ? -2.903 0.230 27.868 1.00 47.66 117 GLU A N 1
ATOM 896 C CA . GLU A 1 117 ? -3.024 0.639 29.260 1.00 47.66 117 GLU A CA 1
ATOM 897 C C . GLU A 1 117 ? -2.572 -0.549 30.112 1.00 47.66 117 GLU A C 1
ATOM 899 O O . GLU A 1 117 ? -3.242 -1.577 30.223 1.00 47.66 117 GLU A O 1
ATOM 904 N N . GLY A 1 118 ? -1.369 -0.419 30.671 1.00 47.34 118 GLY A N 1
ATOM 905 C CA . GLY A 1 118 ? -0.786 -1.359 31.611 1.00 47.34 118 GLY A CA 1
ATOM 906 C C . GLY A 1 118 ? -1.617 -1.444 32.887 1.00 47.34 118 GLY A C 1
ATOM 907 O O . GLY A 1 118 ? -1.306 -0.808 33.888 1.00 47.34 118 GLY A O 1
ATOM 908 N N . GLY A 1 119 ? -2.654 -2.276 32.859 1.00 39.53 119 GLY A N 1
ATOM 909 C CA . GLY A 1 119 ? -3.330 -2.819 34.026 1.00 39.53 119 GLY A CA 1
ATOM 910 C C . GLY A 1 119 ? -3.014 -4.306 34.134 1.00 39.53 119 GLY A C 1
ATOM 911 O O . GLY A 1 119 ? -3.472 -5.118 33.336 1.00 39.53 119 GLY A O 1
ATOM 912 N N . THR A 1 120 ? -2.219 -4.689 35.128 1.00 51.22 120 THR A N 1
ATOM 913 C CA . THR A 1 120 ? -1.895 -6.082 35.441 1.00 51.22 120 THR A CA 1
ATOM 914 C C . THR A 1 120 ? -3.155 -6.888 35.773 1.00 51.22 120 THR A C 1
ATOM 916 O O . THR A 1 120 ? -3.636 -6.875 36.905 1.00 51.22 120 THR A O 1
ATOM 919 N N . ARG A 1 121 ? -3.662 -7.687 34.827 1.00 42.75 121 ARG A N 1
ATOM 920 C CA . ARG A 1 121 ? -4.456 -8.878 35.161 1.00 42.75 121 ARG A CA 1
ATOM 921 C C . ARG A 1 121 ? -3.972 -10.096 34.379 1.00 42.75 121 ARG A C 1
ATOM 923 O O . ARG A 1 121 ? -3.948 -10.138 33.159 1.00 42.75 121 ARG A O 1
ATOM 930 N N . LYS A 1 122 ? -3.537 -11.066 35.180 1.00 36.22 122 LYS A N 1
ATOM 931 C CA . LYS A 1 122 ? -3.144 -12.449 34.891 1.00 36.22 122 LYS A CA 1
ATOM 932 C C . LYS A 1 122 ? -3.993 -13.068 33.757 1.00 36.22 122 LYS A C 1
ATOM 934 O O . LYS A 1 122 ? -5.210 -12.896 33.807 1.00 36.22 122 LYS A O 1
ATOM 939 N N . PRO A 1 123 ? -3.420 -13.833 32.804 1.00 44.19 123 PRO A N 1
ATOM 940 C CA . PRO A 1 123 ? -4.202 -14.479 31.753 1.00 44.19 123 PRO A CA 1
ATOM 941 C C . PRO A 1 123 ? -5.089 -15.561 32.376 1.00 44.19 123 PRO A C 1
ATOM 943 O O . PRO A 1 123 ? -4.617 -16.636 32.751 1.00 44.19 123 PRO A O 1
ATOM 946 N N . GLN A 1 124 ? -6.374 -15.262 32.536 1.00 42.94 124 GLN A N 1
ATOM 947 C CA . GLN A 1 124 ? -7.395 -16.276 32.749 1.00 42.94 124 GLN A CA 1
ATOM 948 C C . GLN A 1 124 ? -7.882 -16.704 31.369 1.00 42.94 124 GLN A C 1
ATOM 950 O O . GLN A 1 124 ? -8.442 -15.922 30.608 1.00 42.94 124 GLN A O 1
ATOM 955 N N . VAL A 1 125 ? -7.581 -17.953 31.039 1.00 59.91 125 VAL A N 1
ATOM 956 C CA . VAL A 1 125 ? -8.087 -18.657 29.868 1.00 59.91 125 VAL A CA 1
ATOM 957 C C . VAL A 1 125 ? -9.597 -18.828 30.029 1.00 59.91 125 VAL A C 1
ATOM 959 O O . VAL A 1 125 ? -10.017 -19.725 30.749 1.00 59.91 125 VAL A O 1
ATOM 962 N N . SER A 1 126 ? -10.375 -17.956 29.391 1.00 52.69 126 SER A N 1
ATOM 963 C CA . SER A 1 126 ? -11.700 -18.217 28.805 1.00 52.69 126 SER A CA 1
ATOM 964 C C . SER A 1 126 ? -12.323 -16.882 28.411 1.00 52.69 126 SER A C 1
ATOM 966 O O . SER A 1 126 ? -12.748 -16.119 29.272 1.00 52.69 126 SER A O 1
ATOM 968 N N . ASP A 1 127 ? -12.268 -16.585 27.119 1.00 45.75 127 ASP A N 1
ATOM 969 C CA . ASP A 1 127 ? -13.381 -16.091 26.303 1.00 45.75 127 ASP A CA 1
ATOM 970 C C . ASP A 1 127 ? -12.790 -15.337 25.121 1.00 45.75 127 ASP A C 1
ATOM 972 O O . ASP A 1 127 ? -12.011 -14.394 25.263 1.00 45.75 127 ASP A O 1
ATOM 976 N N . ALA A 1 128 ? -13.112 -15.823 23.924 1.00 50.69 128 ALA A N 1
ATOM 977 C CA . ALA A 1 128 ? -12.834 -15.103 22.701 1.00 50.69 128 ALA A CA 1
ATOM 978 C C . ALA A 1 128 ? -13.395 -13.690 22.872 1.00 50.69 128 ALA A C 1
ATOM 980 O O . ALA A 1 128 ? -14.597 -13.528 23.084 1.00 50.69 128 ALA A O 1
ATOM 981 N N . VAL A 1 129 ? -12.534 -12.674 22.791 1.00 56.06 129 VAL A N 1
ATOM 982 C CA . VAL A 1 129 ? -12.983 -11.296 22.596 1.00 56.06 129 VAL A CA 1
ATOM 983 C C . VAL A 1 129 ? -13.617 -11.268 21.213 1.00 56.06 129 VAL A C 1
ATOM 985 O O . VAL A 1 129 ? -12.968 -11.041 20.195 1.00 56.06 129 VAL A O 1
ATOM 988 N N . LYS A 1 130 ? -14.895 -11.628 21.176 1.00 50.50 130 LYS A N 1
ATOM 989 C CA . LYS A 1 130 ? -15.755 -11.497 20.023 1.00 50.50 130 LYS A CA 1
ATOM 990 C C . LYS A 1 130 ? -16.092 -10.018 19.950 1.00 50.50 130 LYS A C 1
ATOM 992 O O . LYS A 1 130 ? -16.825 -9.502 20.791 1.00 50.50 130 LYS A O 1
ATOM 997 N N . CYS A 1 131 ? -15.497 -9.324 18.987 1.00 60.41 131 CYS A N 1
ATOM 998 C CA . CYS A 1 131 ? -15.896 -7.965 18.652 1.00 60.41 131 CYS A CA 1
ATOM 999 C C . CYS A 1 131 ? -17.309 -8.026 18.059 1.00 60.41 131 CYS A C 1
ATOM 1001 O O . CYS A 1 131 ? -17.465 -8.134 16.846 1.00 60.41 131 CYS A O 1
ATOM 1003 N N . SER A 1 132 ? -18.334 -8.025 18.911 1.00 64.50 132 SER A N 1
ATOM 1004 C CA . SER A 1 132 ? -19.713 -7.856 18.467 1.00 64.50 132 SER A CA 1
ATOM 1005 C C . SER A 1 132 ? -19.890 -6.414 18.011 1.00 64.50 132 SER A C 1
ATOM 1007 O O . SER A 1 132 ? -19.744 -5.477 18.800 1.00 64.50 132 SER A O 1
ATOM 1009 N N . ALA A 1 133 ? -20.203 -6.217 16.734 1.00 66.00 133 ALA A N 1
ATOM 1010 C CA . ALA A 1 133 ? -20.621 -4.918 16.241 1.00 66.00 133 ALA A CA 1
ATOM 1011 C C . ALA A 1 133 ? -22.026 -4.633 16.793 1.00 66.00 133 ALA A C 1
ATOM 1013 O O . ALA A 1 133 ? -23.024 -5.169 16.308 1.00 66.00 133 ALA A O 1
ATOM 1014 N N . SER A 1 134 ? -22.108 -3.814 17.843 1.00 64.75 134 SER A N 1
ATOM 1015 C CA . SER A 1 134 ? -23.389 -3.328 18.359 1.00 64.75 134 SER A CA 1
ATOM 1016 C C . SER A 1 134 ? -23.869 -2.186 17.469 1.00 64.75 134 SER A C 1
ATOM 1018 O O . SER A 1 134 ? -23.477 -1.031 17.634 1.00 64.75 134 SER A O 1
ATOM 1020 N N . ALA A 1 135 ? -24.674 -2.536 16.470 1.00 70.62 135 ALA A N 1
ATOM 1021 C CA . ALA A 1 135 ? -25.340 -1.598 15.582 1.00 70.62 135 ALA A CA 1
ATOM 1022 C C . ALA A 1 135 ? -26.854 -1.836 15.623 1.00 70.62 135 ALA A C 1
ATOM 1024 O O . ALA A 1 135 ? -27.323 -2.965 15.784 1.00 70.62 135 ALA A O 1
ATOM 1025 N N . ILE A 1 136 ? -27.626 -0.765 15.466 1.00 83.50 136 ILE A N 1
ATOM 1026 C CA . ILE A 1 136 ? -29.076 -0.843 15.277 1.00 83.50 136 ILE A CA 1
ATOM 1027 C C . ILE A 1 136 ? -29.310 -0.768 13.769 1.00 83.50 136 ILE A C 1
ATOM 1029 O O . ILE A 1 136 ? -29.182 0.302 13.176 1.00 83.50 136 ILE A O 1
ATOM 1033 N N . ALA A 1 137 ? -29.571 -1.913 13.139 1.00 81.88 137 ALA A N 1
ATOM 1034 C CA . ALA A 1 137 ? -29.763 -2.016 11.695 1.00 81.88 137 ALA A CA 1
ATOM 1035 C C . ALA A 1 137 ? -30.617 -3.235 11.315 1.00 81.88 137 ALA A C 1
ATOM 1037 O O . ALA A 1 137 ? -30.573 -4.271 11.977 1.00 81.88 137 ALA A O 1
ATOM 1038 N N . ASP A 1 138 ? -31.342 -3.124 10.203 1.00 86.62 138 ASP A N 1
ATOM 1039 C CA . ASP A 1 138 ? -32.037 -4.241 9.561 1.00 86.62 138 ASP A CA 1
ATOM 1040 C C . ASP A 1 138 ? -31.193 -4.776 8.400 1.00 86.62 138 ASP A C 1
ATOM 1042 O O . ASP A 1 138 ? -30.935 -4.063 7.430 1.00 86.62 138 ASP A O 1
ATOM 1046 N N . LEU A 1 139 ? -30.767 -6.037 8.482 1.00 86.44 139 LEU A N 1
ATOM 1047 C CA . LEU A 1 139 ? -30.005 -6.718 7.436 1.00 86.44 139 LEU A CA 1
ATOM 1048 C C . LEU A 1 139 ? -30.878 -7.783 6.774 1.00 86.44 139 LEU A C 1
ATOM 1050 O O . LEU A 1 139 ? -31.347 -8.713 7.428 1.00 86.44 139 LEU A O 1
ATOM 1054 N N . VAL A 1 140 ? -31.083 -7.673 5.462 1.00 89.69 140 VAL A N 1
ATOM 1055 C CA . VAL A 1 140 ? -31.903 -8.621 4.694 1.00 89.69 140 VAL A CA 1
ATOM 1056 C C . VAL A 1 140 ? -31.069 -9.265 3.590 1.00 89.69 140 VAL A C 1
ATOM 1058 O O . VAL A 1 140 ? -30.548 -8.574 2.717 1.00 89.69 140 VAL A O 1
ATOM 1061 N N . PHE A 1 141 ? -30.972 -10.597 3.605 1.00 87.50 141 PHE A N 1
ATOM 1062 C CA . PHE A 1 141 ? -30.294 -11.389 2.575 1.00 87.50 141 PHE A CA 1
ATOM 1063 C C . PHE A 1 141 ? -31.292 -11.917 1.558 1.00 87.50 141 PHE A C 1
ATOM 1065 O O . PHE A 1 141 ? -32.140 -12.739 1.899 1.00 87.50 141 PHE A O 1
ATOM 1072 N N . LEU A 1 142 ? -31.162 -11.495 0.302 1.00 84.44 142 LEU A N 1
ATOM 1073 C CA . LEU A 1 142 ? -31.877 -12.113 -0.810 1.00 84.44 142 LEU A CA 1
ATOM 1074 C C . LEU A 1 142 ? -31.043 -13.280 -1.354 1.00 84.44 142 LEU A C 1
ATOM 1076 O O . LEU A 1 142 ? -29.958 -13.069 -1.894 1.00 84.44 142 LEU A O 1
ATOM 1080 N N . VAL A 1 143 ? -31.539 -14.506 -1.199 1.00 80.44 143 VAL A N 1
ATOM 1081 C CA . VAL A 1 143 ? -30.857 -15.738 -1.621 1.00 80.44 143 VAL A CA 1
ATOM 1082 C C . VAL A 1 143 ? -31.584 -16.347 -2.817 1.00 80.44 143 VAL A C 1
ATOM 1084 O O . VAL A 1 143 ? -32.791 -16.577 -2.755 1.00 80.44 143 VAL A O 1
ATOM 1087 N N . ASP A 1 144 ? -30.859 -16.643 -3.898 1.00 74.44 144 ASP A N 1
ATOM 1088 C CA . ASP A 1 144 ? -31.417 -17.347 -5.057 1.00 74.44 144 ASP A CA 1
ATOM 1089 C C . ASP A 1 144 ? -31.503 -18.858 -4.787 1.00 74.44 144 ASP A C 1
ATOM 1091 O O . ASP A 1 144 ? -30.504 -19.520 -4.503 1.00 74.44 144 ASP A O 1
ATOM 1095 N N . GLY A 1 145 ? -32.720 -19.401 -4.851 1.00 65.56 145 GLY A N 1
ATOM 1096 C CA . GLY A 1 145 ? -33.015 -20.820 -4.658 1.00 65.56 145 GLY A CA 1
ATOM 1097 C C . GLY A 1 145 ? -33.084 -21.627 -5.955 1.00 65.56 145 GLY A C 1
ATOM 1098 O O . GLY A 1 145 ? -33.705 -22.691 -5.962 1.00 65.56 145 GLY A O 1
ATOM 1099 N N . SER A 1 146 ? -32.537 -21.115 -7.058 1.00 66.69 146 SER A N 1
ATOM 1100 C CA . SER A 1 146 ? -32.599 -21.761 -8.369 1.00 66.69 146 SER A CA 1
ATOM 1101 C C . SER A 1 146 ? -31.882 -23.124 -8.411 1.00 66.69 146 SER A C 1
ATOM 1103 O O . SER A 1 146 ? -30.888 -23.376 -7.726 1.00 66.69 146 SER A O 1
ATOM 1105 N N . TRP A 1 147 ? -32.379 -24.033 -9.259 1.00 55.25 147 TRP A N 1
ATOM 1106 C CA . TRP A 1 147 ? -31.823 -25.382 -9.469 1.00 55.25 147 TRP A CA 1
ATOM 1107 C C . TRP A 1 147 ? -30.337 -25.369 -9.879 1.00 55.25 147 TRP A C 1
ATOM 1109 O O . TRP A 1 147 ? -29.599 -26.292 -9.539 1.00 55.25 147 TRP A O 1
ATOM 1119 N N . SER A 1 148 ? -29.879 -24.297 -10.537 1.00 52.50 148 SER A N 1
ATOM 1120 C CA . SER A 1 148 ? -28.480 -24.085 -10.935 1.00 52.50 148 SER A CA 1
ATOM 1121 C C . SER A 1 148 ? -27.521 -23.830 -9.774 1.00 52.50 148 SER A C 1
ATOM 1123 O O . SER A 1 148 ? -26.322 -24.032 -9.942 1.00 52.50 148 SER A O 1
ATOM 1125 N N . VAL A 1 149 ? -28.016 -23.407 -8.607 1.00 59.34 149 VAL A N 1
ATOM 1126 C CA . VAL A 1 149 ? -27.172 -23.227 -7.417 1.00 59.34 149 VAL A CA 1
ATOM 1127 C C . VAL A 1 149 ? -26.807 -24.586 -6.814 1.00 59.34 149 VAL A C 1
ATOM 1129 O O . VAL A 1 149 ? -25.678 -24.778 -6.383 1.00 59.34 149 VAL A O 1
ATOM 1132 N N . GLY A 1 150 ? -27.719 -25.562 -6.829 1.00 60.06 150 GLY A N 1
ATOM 1133 C CA . GLY A 1 150 ? -27.483 -26.894 -6.262 1.00 60.06 150 GLY A CA 1
ATOM 1134 C C . GLY A 1 150 ? -27.466 -26.926 -4.721 1.00 60.06 150 GLY A C 1
ATOM 1135 O O . GLY A 1 150 ? -27.100 -25.970 -4.036 1.00 60.06 150 GLY A O 1
ATOM 1136 N N . ARG A 1 151 ? -27.872 -28.064 -4.133 1.00 60.06 151 ARG A N 1
ATOM 1137 C CA . ARG A 1 151 ? -28.027 -28.223 -2.666 1.00 60.06 151 ARG A CA 1
ATOM 1138 C C . ARG A 1 151 ? -26.720 -28.097 -1.878 1.00 60.06 151 ARG A C 1
ATOM 1140 O O . ARG A 1 151 ? -26.756 -27.717 -0.711 1.00 60.06 151 ARG A O 1
ATOM 1147 N N . GLU A 1 152 ? -25.582 -28.425 -2.486 1.00 64.31 152 GLU A N 1
ATOM 1148 C CA . GLU A 1 152 ? -24.275 -28.291 -1.831 1.00 64.31 152 GLU A CA 1
ATOM 1149 C C . GLU A 1 152 ? -23.830 -26.830 -1.745 1.00 64.31 152 GLU A C 1
ATOM 1151 O O . GLU A 1 152 ? -23.298 -26.413 -0.719 1.00 64.31 152 GLU A O 1
ATOM 1156 N N . ASN A 1 153 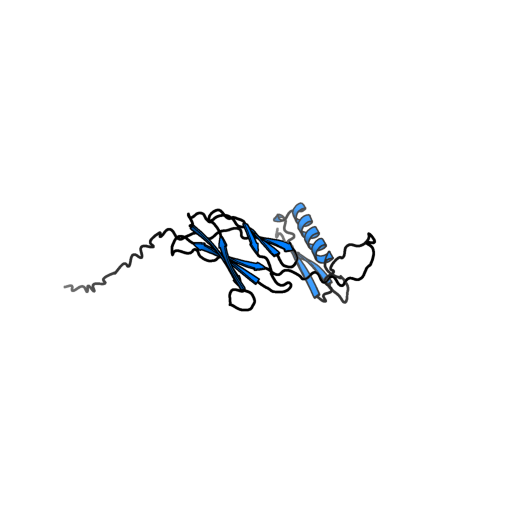? -24.154 -26.016 -2.753 1.00 64.44 153 ASN A N 1
ATOM 1157 C CA . ASN A 1 153 ? -23.793 -24.602 -2.772 1.00 64.44 153 ASN A CA 1
ATOM 1158 C C . ASN A 1 153 ? -24.671 -23.756 -1.838 1.00 64.44 153 ASN A C 1
ATOM 1160 O O . ASN A 1 153 ? -24.200 -22.795 -1.232 1.00 64.44 153 ASN A O 1
ATOM 1164 N N . PHE A 1 154 ? -25.918 -24.183 -1.619 1.00 69.38 154 PHE A N 1
ATOM 1165 C CA . PHE A 1 154 ? -26.798 -23.592 -0.609 1.00 69.38 154 PHE A CA 1
ATOM 1166 C C . PHE A 1 154 ? -26.226 -23.704 0.813 1.00 69.38 154 PHE A C 1
ATOM 1168 O O . PHE A 1 154 ? -26.383 -22.783 1.615 1.00 69.38 154 PHE A O 1
ATOM 1175 N N . LYS A 1 155 ? -25.505 -24.793 1.127 1.00 67.38 155 LYS A N 1
ATOM 1176 C CA . LYS A 1 155 ? -24.837 -24.934 2.430 1.00 67.38 155 LYS A CA 1
ATOM 1177 C C . LYS A 1 155 ? -23.767 -23.865 2.625 1.00 67.38 155 LYS A C 1
ATOM 1179 O O . LYS A 1 155 ? -23.725 -23.267 3.692 1.00 67.38 155 LYS A O 1
ATOM 1184 N N . PHE A 1 156 ? -22.963 -23.572 1.601 1.00 75.44 156 PHE A N 1
ATOM 1185 C CA . PHE A 1 156 ? -21.952 -22.512 1.683 1.00 75.44 156 PHE A CA 1
ATOM 1186 C C . PHE A 1 156 ? -22.581 -21.136 1.906 1.00 75.44 156 PHE A C 1
ATOM 1188 O O . PHE A 1 156 ? -22.115 -20.387 2.761 1.00 75.44 156 PHE A O 1
ATOM 1195 N N . ILE A 1 157 ? -23.677 -20.831 1.208 1.00 79.81 157 ILE A N 1
ATOM 1196 C CA . ILE A 1 157 ? -24.401 -19.564 1.374 1.00 79.81 157 ILE A CA 1
ATOM 1197 C C . ILE A 1 157 ? -24.992 -19.458 2.788 1.00 79.81 157 ILE A C 1
ATOM 1199 O O . ILE A 1 157 ? -24.823 -18.440 3.453 1.00 79.81 157 ILE A O 1
ATOM 1203 N N . SER A 1 158 ? -25.624 -20.521 3.291 1.00 76.56 158 SER A N 1
ATOM 1204 C CA . SER A 1 158 ? -26.189 -20.536 4.645 1.00 76.56 158 SER A CA 1
ATOM 1205 C C . SER A 1 158 ? -25.114 -20.425 5.731 1.00 76.56 158 SER A C 1
ATOM 1207 O O . SER A 1 158 ? -25.329 -19.729 6.721 1.00 76.56 158 SER A O 1
ATOM 1209 N N . SER A 1 159 ? -23.962 -21.082 5.559 1.00 81.06 159 SER A N 1
ATOM 1210 C CA . SER A 1 159 ? -22.830 -20.976 6.487 1.00 81.06 159 SER A CA 1
ATOM 1211 C C . SER A 1 159 ? -22.211 -19.583 6.473 1.00 81.06 159 SER A C 1
ATOM 1213 O O . SER A 1 159 ? -21.860 -19.066 7.528 1.00 81.06 159 SER A O 1
ATOM 1215 N N . PHE A 1 160 ? -22.118 -18.957 5.300 1.00 84.06 160 PHE A N 1
ATOM 1216 C CA . PHE A 1 160 ? -21.645 -17.585 5.170 1.00 84.06 160 PHE A CA 1
ATOM 1217 C C . PHE A 1 160 ? -22.578 -16.591 5.875 1.00 84.06 160 PHE A C 1
ATOM 1219 O O . PHE A 1 160 ? -22.115 -15.781 6.674 1.00 84.06 160 PHE A O 1
ATOM 1226 N N . ILE A 1 161 ? -23.894 -16.693 5.647 1.00 85.69 161 ILE A N 1
ATOM 1227 C CA . ILE A 1 161 ? -24.886 -15.828 6.305 1.00 85.69 161 ILE A CA 1
ATOM 1228 C C . ILE A 1 161 ? -24.836 -16.011 7.826 1.00 85.69 161 ILE A C 1
ATOM 1230 O O . ILE A 1 161 ? -24.837 -15.022 8.551 1.00 85.69 161 ILE A O 1
ATOM 1234 N N . ALA A 1 162 ? -24.739 -17.252 8.314 1.00 82.44 162 ALA A N 1
ATOM 1235 C CA . ALA A 1 162 ? -24.633 -17.530 9.745 1.00 82.44 162 ALA A CA 1
ATOM 1236 C C . ALA A 1 162 ? -23.350 -16.947 10.357 1.00 82.44 162 ALA A C 1
ATOM 1238 O O . ALA A 1 162 ? -23.415 -16.308 11.402 1.00 82.44 162 ALA A O 1
ATOM 1239 N N . ALA A 1 163 ? -22.201 -17.110 9.692 1.00 85.12 163 ALA A N 1
ATOM 1240 C CA . ALA A 1 163 ? -20.928 -16.563 10.158 1.00 85.12 163 ALA A CA 1
ATOM 1241 C C . ALA A 1 163 ? -20.929 -15.029 10.200 1.00 85.12 163 ALA A C 1
ATOM 1243 O O . ALA A 1 163 ? -20.325 -14.432 11.085 1.00 85.12 163 ALA A O 1
ATOM 1244 N N . MET A 1 164 ? -21.622 -14.384 9.261 1.00 84.00 164 MET A N 1
ATOM 1245 C CA . MET A 1 164 ? -21.725 -12.930 9.243 1.00 84.00 164 MET A CA 1
ATOM 1246 C C . MET A 1 164 ? -22.746 -12.405 10.256 1.00 84.00 164 MET A C 1
ATOM 1248 O O . MET A 1 164 ? -22.478 -11.413 10.923 1.00 84.00 164 MET A O 1
ATOM 1252 N N . ALA A 1 165 ? -23.892 -13.075 10.409 1.00 84.81 165 ALA A N 1
ATOM 1253 C CA . ALA A 1 165 ? -24.882 -12.739 11.431 1.00 84.81 165 ALA A CA 1
ATOM 1254 C C . ALA A 1 165 ? -24.312 -12.897 12.849 1.00 84.81 165 ALA A C 1
ATOM 1256 O O . ALA A 1 165 ? -24.660 -12.120 13.733 1.00 84.81 165 ALA A O 1
ATOM 1257 N N . ASP A 1 166 ? -23.392 -13.848 13.046 1.00 84.06 166 ASP A N 1
ATOM 1258 C CA . ASP A 1 166 ? -22.693 -14.050 14.314 1.00 84.06 166 ASP A CA 1
ATOM 1259 C C . ASP A 1 166 ? -21.885 -12.813 14.747 1.00 84.06 166 ASP A C 1
ATOM 1261 O O . ASP A 1 166 ? -21.692 -12.607 15.940 1.00 84.06 166 ASP A O 1
ATOM 1265 N N . ALA A 1 167 ? -21.467 -11.946 13.819 1.00 83.62 167 ALA A N 1
ATOM 1266 C CA . ALA A 1 167 ? -20.743 -10.715 14.144 1.00 83.62 167 ALA A CA 1
ATOM 1267 C C . ALA A 1 167 ? -21.617 -9.619 14.793 1.00 83.62 167 ALA A C 1
ATOM 1269 O O . ALA A 1 167 ? -21.075 -8.617 15.266 1.00 83.62 167 ALA A O 1
ATOM 1270 N N . PHE A 1 168 ? -22.943 -9.791 14.826 1.00 83.44 168 PHE A N 1
ATOM 1271 C CA . PHE A 1 168 ? -23.891 -8.794 15.323 1.00 83.44 168 PHE A CA 1
ATOM 1272 C C . PHE A 1 168 ? -24.620 -9.247 16.589 1.00 83.44 168 PHE A C 1
ATOM 1274 O O . PHE A 1 168 ? -24.925 -10.424 16.785 1.00 83.44 168 PHE A O 1
ATOM 1281 N N . ASP A 1 169 ? -24.988 -8.271 17.417 1.00 83.62 169 ASP A N 1
ATOM 1282 C CA . ASP A 1 169 ? -25.913 -8.476 18.528 1.00 83.62 169 ASP A CA 1
ATOM 1283 C C . ASP A 1 169 ? -27.356 -8.513 18.004 1.00 83.62 169 ASP A C 1
ATOM 1285 O O . ASP A 1 169 ? -27.981 -7.471 17.774 1.00 83.62 169 ASP A O 1
ATOM 1289 N N . LEU A 1 170 ? -27.892 -9.721 17.822 1.00 86.44 170 LEU A N 1
ATOM 1290 C CA . LEU A 1 170 ? -29.246 -9.911 17.309 1.00 86.44 170 LEU A CA 1
ATOM 1291 C C . LEU A 1 170 ? -30.305 -9.702 18.397 1.00 86.44 170 LEU A C 1
ATOM 1293 O O . LEU A 1 170 ? -30.207 -10.261 19.490 1.00 86.44 170 LEU A O 1
ATOM 1297 N N . GLY A 1 171 ? -31.341 -8.922 18.096 1.00 82.19 171 GLY A N 1
ATOM 1298 C CA . GLY A 1 171 ? -32.437 -8.663 19.029 1.00 82.19 171 GLY A CA 1
ATOM 1299 C C . GLY A 1 171 ? -33.510 -7.755 18.441 1.00 82.19 171 GLY A C 1
ATOM 1300 O O . GLY A 1 171 ? -33.274 -7.067 17.453 1.00 82.19 171 GLY A O 1
ATOM 1301 N N . GLU A 1 172 ? -34.689 -7.745 19.059 1.00 79.44 172 GLU A N 1
ATOM 1302 C CA . GLU A 1 172 ? -35.840 -6.946 18.610 1.00 79.44 172 GLU A CA 1
ATOM 1303 C C . GLU A 1 172 ? -35.512 -5.443 18.539 1.00 79.44 172 GLU A C 1
ATOM 1305 O O . GLU A 1 172 ? -35.816 -4.795 17.536 1.00 79.44 172 GLU A O 1
ATOM 1310 N N . ASP A 1 173 ? -34.763 -4.944 19.527 1.00 82.25 173 ASP A N 1
ATOM 1311 C CA . ASP A 1 173 ? -34.285 -3.556 19.625 1.00 82.25 173 ASP A CA 1
ATOM 1312 C C . ASP A 1 173 ? -32.830 -3.362 19.144 1.00 82.25 173 ASP A C 1
ATOM 1314 O O . ASP A 1 173 ? -32.196 -2.347 19.442 1.00 82.25 173 ASP A O 1
ATOM 1318 N N . LYS A 1 174 ? -32.254 -4.347 18.443 1.00 85.62 174 LYS A N 1
ATOM 1319 C CA . LYS A 1 174 ? -30.849 -4.335 17.997 1.00 85.62 174 LYS A CA 1
ATOM 1320 C C . LYS A 1 174 ? -30.745 -4.670 16.506 1.00 85.62 174 LYS A C 1
ATOM 1322 O O . LYS A 1 174 ? -31.619 -4.296 15.727 1.00 85.62 174 LYS A O 1
ATOM 1327 N N . THR A 1 175 ? -29.669 -5.333 16.077 1.00 86.62 175 THR A N 1
ATOM 1328 C CA . THR A 1 175 ? -29.580 -5.817 14.701 1.00 86.62 175 THR A CA 1
ATOM 1329 C C . THR A 1 175 ? -30.635 -6.899 14.478 1.00 86.62 175 THR A C 1
ATOM 1331 O O . THR A 1 175 ? -30.741 -7.849 15.255 1.00 86.62 175 THR A O 1
ATOM 1334 N N . ARG A 1 176 ? -31.407 -6.789 13.399 1.00 88.94 176 ARG A N 1
ATOM 1335 C CA . ARG A 1 176 ? -32.345 -7.833 12.971 1.00 88.94 176 ARG A CA 1
ATOM 1336 C C . ARG A 1 176 ? -31.886 -8.383 11.632 1.00 88.94 176 ARG A C 1
ATOM 1338 O O . ARG A 1 176 ? -31.538 -7.624 10.732 1.00 88.94 176 ARG A O 1
ATOM 1345 N N . VAL A 1 177 ? -31.878 -9.708 11.508 1.00 90.75 177 VAL A N 1
ATOM 1346 C CA . VAL A 1 177 ? -31.449 -10.397 10.287 1.00 90.75 177 VAL A CA 1
ATOM 1347 C C . VAL A 1 177 ? -32.617 -11.174 9.696 1.00 90.75 177 VAL A C 1
ATOM 1349 O O . VAL A 1 177 ? -33.195 -12.036 10.355 1.00 90.75 177 VAL A O 1
ATOM 1352 N N . GLY A 1 178 ? -32.944 -10.880 8.440 1.00 87.50 178 GLY A N 1
ATOM 1353 C CA . GLY A 1 178 ? -33.920 -11.613 7.640 1.00 87.50 178 GLY A CA 1
ATOM 1354 C C . GLY A 1 178 ? -33.262 -12.300 6.446 1.00 87.50 178 GLY A C 1
ATOM 1355 O O . GLY A 1 178 ? -32.324 -11.774 5.849 1.00 87.50 178 GLY A O 1
ATOM 1356 N N . VAL A 1 179 ? -33.772 -13.469 6.063 1.00 86.94 179 VAL A N 1
ATOM 1357 C CA . VAL A 1 179 ? -33.372 -14.163 4.832 1.00 86.94 179 VAL A CA 1
ATOM 1358 C C . VAL A 1 179 ? -34.614 -14.358 3.973 1.00 86.94 179 VAL A C 1
ATOM 1360 O O . VAL A 1 179 ? -35.605 -14.924 4.427 1.00 86.94 179 VAL A O 1
ATOM 1363 N N . VAL A 1 180 ? -34.561 -13.883 2.734 1.00 87.06 180 VAL A N 1
ATOM 1364 C CA . VAL A 1 180 ? -35.633 -14.003 1.746 1.00 87.06 180 VAL A CA 1
ATOM 1365 C C . VAL A 1 180 ? -35.134 -14.889 0.618 1.00 87.06 180 VAL A C 1
ATOM 1367 O O . VAL A 1 180 ? -34.113 -14.599 -0.001 1.00 87.06 180 VAL A O 1
ATOM 1370 N N . GLN A 1 181 ? -35.855 -15.970 0.336 1.00 79.12 181 GLN A N 1
ATOM 1371 C CA . GLN A 1 181 ? -35.539 -16.844 -0.786 1.00 79.12 181 GLN A CA 1
ATOM 1372 C C . GLN A 1 181 ? -36.302 -16.398 -2.034 1.00 79.12 181 GLN A C 1
ATOM 1374 O O . GLN A 1 181 ? -37.530 -16.319 -2.022 1.00 79.12 181 GLN A O 1
ATOM 1379 N N . LEU A 1 182 ? -35.578 -16.166 -3.127 1.00 69.81 182 LEU A N 1
ATOM 1380 C CA . LEU A 1 182 ? -36.166 -15.985 -4.446 1.00 69.81 182 LEU A CA 1
ATOM 1381 C C . LEU A 1 182 ? -36.318 -17.358 -5.117 1.00 69.81 182 LEU A C 1
ATOM 1383 O O . LEU A 1 182 ? -35.361 -18.128 -5.204 1.00 69.81 182 LEU A O 1
ATOM 1387 N N . GLN A 1 183 ? -37.521 -17.672 -5.592 1.00 66.12 183 GLN A N 1
ATOM 1388 C CA . GLN A 1 183 ? -37.782 -18.842 -6.428 1.00 66.12 183 GLN A CA 1
ATOM 1389 C C . GLN A 1 183 ? -38.217 -18.361 -7.810 1.00 66.12 183 GLN A C 1
ATOM 1391 O O . GLN A 1 183 ? -39.208 -17.642 -7.933 1.00 6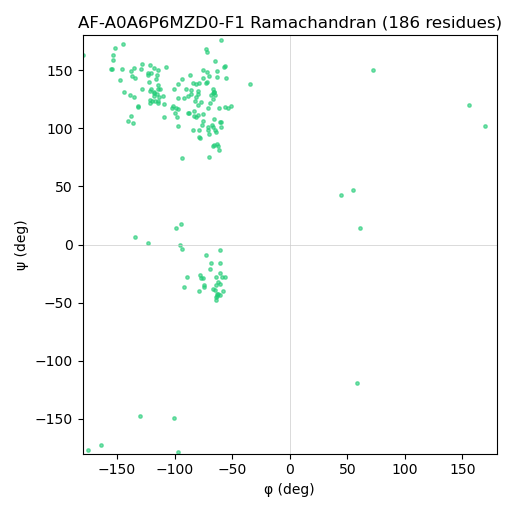6.12 183 GLN A O 1
ATOM 1396 N N . HIS A 1 184 ? -37.494 -18.759 -8.856 1.00 60.81 184 HIS A N 1
ATOM 1397 C CA . HIS A 1 184 ? -37.995 -18.614 -10.219 1.00 60.81 184 HIS A CA 1
ATOM 1398 C C . HIS A 1 184 ? -38.970 -19.765 -10.487 1.00 60.81 184 HIS A C 1
ATOM 1400 O O . HIS A 1 184 ? -38.575 -20.932 -10.501 1.00 60.81 184 HIS A O 1
ATOM 1406 N N . GLY A 1 185 ? -40.257 -19.444 -10.628 1.00 55.31 185 GLY A N 1
ATOM 1407 C CA . GLY A 1 185 ? -41.298 -20.425 -10.920 1.00 55.31 185 GLY A CA 1
ATOM 1408 C C . GLY A 1 185 ? -41.096 -21.053 -12.297 1.00 55.31 185 GLY A C 1
ATOM 1409 O O . GLY A 1 185 ? -40.965 -20.345 -13.294 1.00 55.31 185 GLY A O 1
ATOM 1410 N N . HIS A 1 186 ? -41.100 -22.383 -12.353 1.00 49.47 186 HIS A N 1
ATOM 1411 C CA . HIS A 1 186 ? -41.237 -23.115 -13.606 1.00 49.47 186 HIS A CA 1
ATOM 1412 C C . HIS A 1 186 ? -42.709 -23.016 -14.032 1.00 49.47 186 HIS A C 1
ATOM 1414 O O . HIS A 1 186 ? -43.583 -23.544 -13.344 1.00 49.47 186 HIS A O 1
ATOM 1420 N N . GLN A 1 187 ? -43.005 -22.305 -15.123 1.00 43.31 187 GLN A N 1
ATOM 1421 C CA . GLN A 1 187 ? -44.267 -22.531 -15.834 1.00 43.31 187 GLN A CA 1
ATOM 1422 C C . GLN A 1 187 ? -44.148 -23.872 -16.575 1.00 43.31 187 GLN A C 1
ATOM 1424 O O . GLN A 1 187 ? -43.061 -24.209 -17.051 1.00 43.31 187 GLN A O 1
ATOM 1429 N N . ASN A 1 188 ? -45.232 -24.652 -16.546 1.00 40.97 188 ASN A N 1
ATOM 1430 C CA . ASN A 1 188 ? -45.365 -25.980 -17.164 1.00 40.97 188 ASN A CA 1
ATOM 1431 C C . ASN A 1 188 ? -44.892 -26.027 -18.618 1.00 40.97 188 ASN A C 1
ATOM 1433 O O . ASN A 1 188 ? -45.257 -25.102 -19.376 1.00 40.97 188 ASN A O 1
#

Mean predicted aligned error: 18.54 Å

Nearest PDB structures (foldseek):
  6mfa-assembly1_A  TM=9.300E-01  e=1.110E-07  Homo sapiens
  1qr4-assembly2_B  TM=9.274E-01  e=2.426E-07  Gallus gallus
  2n1k-assembly1_A  TM=7.934E-01  e=6.350E-08  Homo sapiens
  1fnh-assembly1_A  TM=9.271E-01  e=1.812E-06  Homo sapiens
  3f7r-assembly1_A  TM=8.059E-01  e=1.145E-05  Homo sapiens

Radius of gyration: 29.34 Å; Cα contacts (8 Å, |Δi|>4): 294; chains: 1; bounding box: 64×48×108 Å

Solvent-accessible surface area (backbone atoms only — not comparable to full-atom values): 11737 Å² total; per-residue (Å²): 136,87,85,82,89,81,83,87,78,84,84,81,81,79,79,79,77,78,74,86,65,87,68,46,39,36,61,41,78,76,45,78,45,80,76,54,62,32,28,36,36,39,36,39,43,73,39,89,44,87,51,67,24,34,41,41,39,32,24,48,88,52,92,56,70,78,42,75,52,75,43,58,57,83,59,44,62,52,74,51,62,90,45,63,46,74,41,62,30,43,40,32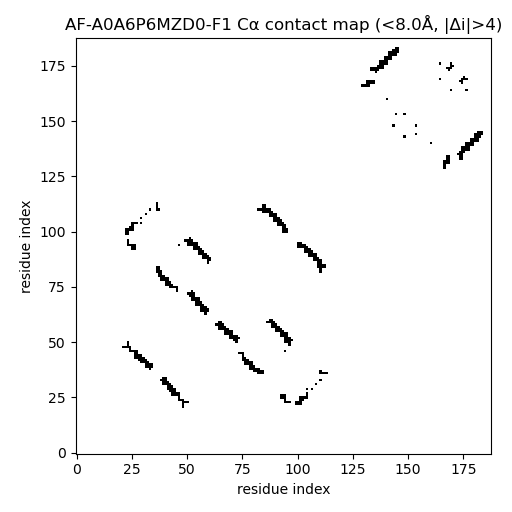,41,29,24,29,42,92,93,46,61,20,64,73,47,73,50,78,50,66,38,66,63,76,84,72,78,90,69,95,70,80,93,71,93,78,75,83,86,69,78,58,51,84,49,81,46,81,46,74,45,82,41,79,63,46,80,88,57,41,78,72,49,50,51,56,53,53,51,50,52,50,61,56,54,65,41,40,49,73,40,95,91,31,21,39,81,47,79,44,77,46,74,81,79,80,77,132

Secondary structure (DSSP, 8-state):
----------------------PPPP-EEEEEEEEETTEEEEEEEPPSS--SEEEEEEE-SSSSEEEEEEE-TT--EEEE-SPPTT-EEEEEEEEEETTEEPPPEEEEEE----------------------B----EEEEEEE--TTT-HHHHHHHHHHHHHHHTTB-BSTTSBEEEEEEE------

pLDDT: mean 78.81, std 18.94, range [36.22, 98.38]

Organism: Carassius auratus (NCBI:txid7957)

Foldseek 3Di:
DDDDDDDDDDDDPPPPPPPVPVAFAFWAPWDWDDPDQFKIKIFTHATPDDFQWKKKFKDFPPPDTPDIDIGGNPDGMDMDGRHHAPTKMKIWMWTHHVPGIHDIDIDIDHRHDPPPPPDDDDDDPDDPPQQQPWAADEAEAEAEPDVVCPPVNVVVVVVVLVVVCVSHDDDPRTYHYYYHYDYDDDDD

Sequence (188 aa):
MSVRRLAAAALLTLTVLTSVRAQVTPPSDLRFTILNENTVQMTWKQPLSRIEGLRVVVTSDTEEPVKEFTLPPTATKTSIRDLTPDVEYVVTIISYLGSEESIPISGQITIQSSGFEGGTRKPQVSDAVKCSASAIADLVFLVDGSWSVGRENFKFISSFIAAMADAFDLGEDKTRVGVVQLQHGHQN

InterPro domains:
  IPR002035 von Willebrand factor, type A [PF00092] (138-181)
  IPR002035 von Willebrand factor, type A [PS50234] (138-188)
  IPR003961 Fibronectin type III [PF00041] (26-107)
  IPR003961 Fibronectin type III [PS50853] (26-116)
  IPR003961 Fibronectin type III [SM00060] (24-102)
  IPR003961 Fibronectin type III [cd00063] (26-106)
  IPR013783 Immunoglobulin-like fold [G3DSA:2.60.40.10] (23-115)
  IPR036116 Fibronectin type III superfamily [SSF49265] (25-109)
  IPR036465 von Willebrand factor A-like domain superfamily [G3DSA:3.40.50.410] (124-187)
  IPR036465 von Willebrand factor A-like domain superfamily [SSF53300] (134-182)
  IPR050525 Extracellular Matrix Assembly and Organization [PTHR24020] (53-182)